Protein AF-0000000078661830 (afdb_homodimer)

Foldseek 3Di:
DALLPDQQLQVVLVVLVVVCVVCVPPPPQDGDDSDADPQRSLVRSLQQNLQVGSVRFQWPSSPWDRQPDDPRQKIKTKGQAPDADCDDSRSPVSSVQSCLQQFKDWDWDPPDVRITMIMIGHADCDDDPVHTHHHPVVVVVVVPVVDDPPDPPDDDPDPPPPPPPPPPPPD/DALLPDQQLQVVLVVLVVVCVVCVPPPPQDGDDSDADPQQSLVRSLQQRLQVGSVRFQWPSSPWDRQPDDPRQKIKTKGQAPDADCDDSRSPVSSVQSCLQQFKDWDWDDPDVRIIMIMIGHADCDDDPVHTHHHPVVVVVVVPVVDDPPDPPDDDPPDPPPPPPPPPPPD

Secondary structure (DSSP, 8-state):
--GGGS-HHHHHHHHHHHHHHHTTT-TTPPPPPSS--HHHHHHHHHHHHHTTSTTTS-B-GGG-B---STT--EEEEEES--EEESSSS-HHHHHHHHHHHHTEEEEEEEEETTEEEEEEEE-BSSSSTTTB---HHHHHHHHHHHS-TT-TTS-----------------/--GGGS-HHHHHHHHHHHHHHHTTT-TTPPPPPSS--HHHHHHHHHHHHHTTSTTTS-B-GGG-B---STT--EEEEEES--EEESSSS-HHHHHHHHHHHHTEEEEEEEEETTEEEEEEEE-BSSSSTTTB---HHHHHHHHHHHS-TT-TTS-----------------

Structure (mmCIF, N/CA/C/O backbone):
data_AF-0000000078661830-model_v1
#
loop_
_entity.id
_entity.type
_entity.pdbx_description
1 polymer 'Uncharacterized protein'
#
loop_
_atom_site.group_PDB
_atom_site.id
_atom_site.type_symbol
_atom_site.label_atom_id
_atom_site.label_alt_id
_atom_site.label_comp_id
_atom_site.label_asym_id
_atom_site.label_entity_id
_atom_site.label_seq_id
_atom_site.pdbx_PDB_ins_code
_atom_site.Cartn_x
_atom_site.Cartn_y
_atom_site.Cartn_z
_atom_site.occupancy
_atom_site.B_iso_or_equiv
_atom_site.auth_seq_id
_atom_site.auth_comp_id
_atom_site.auth_asym_id
_atom_site.auth_atom_id
_atom_site.pdbx_PDB_model_num
ATOM 1 N N . MET A 1 1 ? 9.766 -19.719 12.859 1 61.69 1 MET A N 1
ATOM 2 C CA . MET A 1 1 ? 9.734 -20.141 11.461 1 61.69 1 MET A CA 1
ATOM 3 C C . MET A 1 1 ? 9.297 -19 10.562 1 61.69 1 MET A C 1
ATOM 5 O O . MET A 1 1 ? 8.438 -18.188 10.938 1 61.69 1 MET A O 1
ATOM 9 N N . SER A 1 2 ? 10.039 -18.609 9.43 1 87.31 2 SER A N 1
ATOM 10 C CA . SER A 1 2 ? 9.797 -17.5 8.508 1 87.31 2 SER A CA 1
ATOM 11 C C . SER A 1 2 ? 8.844 -17.906 7.387 1 87.31 2 SER A C 1
ATOM 13 O O . SER A 1 2 ? 8.984 -18.984 6.812 1 87.31 2 SER A O 1
ATOM 15 N N . TYR A 1 3 ? 7.812 -17.219 7.145 1 92.81 3 TYR A N 1
ATOM 16 C CA . TYR A 1 3 ? 6.84 -17.5 6.102 1 92.81 3 TYR A CA 1
ATOM 17 C C . TYR A 1 3 ? 7.488 -17.453 4.723 1 92.81 3 TYR A C 1
ATOM 19 O O . TYR A 1 3 ? 6.914 -17.938 3.742 1 92.81 3 TYR A O 1
ATOM 27 N N . ALA A 1 4 ? 8.688 -16.953 4.68 1 93.38 4 ALA A N 1
ATOM 28 C CA . ALA A 1 4 ? 9.406 -16.891 3.41 1 93.38 4 ALA A CA 1
ATOM 29 C C . ALA A 1 4 ? 9.906 -18.281 2.998 1 93.38 4 ALA A C 1
ATOM 31 O O . ALA A 1 4 ? 10.312 -18.484 1.852 1 93.38 4 ALA A O 1
ATOM 32 N N . ARG A 1 5 ? 9.789 -19.219 3.861 1 92.62 5 ARG A N 1
ATOM 33 C CA . ARG A 1 5 ? 10.3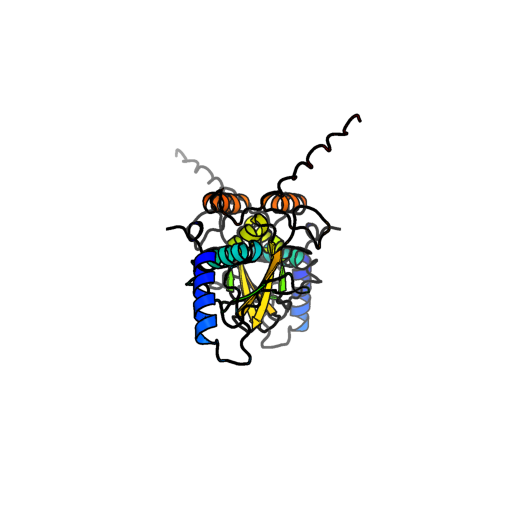52 -20.531 3.584 1 92.62 5 ARG A CA 1
ATOM 34 C C . ARG A 1 5 ? 9.25 -21.562 3.32 1 92.62 5 ARG A C 1
ATOM 36 O O . ARG A 1 5 ? 9.539 -22.719 3.023 1 92.62 5 ARG A O 1
ATOM 43 N N . ILE A 1 6 ? 8.102 -21.141 3.484 1 93.75 6 ILE A N 1
ATOM 44 C CA . ILE A 1 6 ? 6.953 -22 3.234 1 93.75 6 ILE A CA 1
ATOM 45 C C . ILE A 1 6 ? 6.652 -22.047 1.737 1 93.75 6 ILE A C 1
ATOM 47 O O . ILE A 1 6 ? 6.734 -21.016 1.057 1 93.75 6 ILE A O 1
ATOM 51 N N . ASP A 1 7 ? 6.332 -23.219 1.277 1 94.94 7 ASP A N 1
ATOM 52 C CA . ASP A 1 7 ? 5.895 -23.359 -0.108 1 94.94 7 ASP A CA 1
ATOM 53 C C . ASP A 1 7 ? 4.406 -23.047 -0.246 1 94.94 7 ASP A C 1
ATOM 55 O O . ASP A 1 7 ? 3.584 -23.969 -0.362 1 94.94 7 ASP A O 1
ATOM 59 N N . HIS A 1 8 ? 4.055 -21.828 -0.375 1 97.94 8 HIS A N 1
ATOM 60 C CA . HIS A 1 8 ? 2.67 -21.375 -0.433 1 97.94 8 HIS A CA 1
ATOM 61 C C . HIS A 1 8 ? 1.982 -21.875 -1.703 1 97.94 8 HIS A C 1
ATOM 63 O O . HIS A 1 8 ? 0.81 -22.25 -1.673 1 97.94 8 HIS A O 1
ATOM 69 N N . ALA A 1 9 ? 2.711 -21.875 -2.789 1 97.06 9 ALA A N 1
ATOM 70 C CA . ALA A 1 9 ? 2.162 -22.297 -4.078 1 97.06 9 ALA A CA 1
ATOM 71 C C . ALA A 1 9 ? 1.685 -23.75 -4.031 1 97.06 9 ALA A C 1
ATOM 73 O O . ALA A 1 9 ? 0.6 -24.062 -4.523 1 97.06 9 ALA A O 1
ATOM 74 N N . ALA A 1 10 ? 2.514 -24.609 -3.459 1 97.5 10 ALA A N 1
ATOM 75 C CA . ALA A 1 10 ? 2.133 -26.016 -3.354 1 97.5 10 ALA A CA 1
ATOM 76 C C . ALA A 1 10 ? 0.85 -26.188 -2.543 1 97.5 10 ALA A C 1
ATOM 78 O O . ALA A 1 10 ? -0.017 -26.984 -2.896 1 97.5 10 ALA A O 1
ATOM 79 N N . TRP A 1 11 ? 0.781 -25.469 -1.486 1 97.94 11 TRP A N 1
ATOM 80 C CA . TRP A 1 11 ? -0.433 -25.5 -0.679 1 97.94 11 TRP A CA 1
ATOM 81 C C . TRP A 1 11 ? -1.646 -25.078 -1.503 1 97.94 11 TRP A C 1
ATOM 83 O O . TRP A 1 11 ? -2.713 -25.703 -1.404 1 97.94 11 TRP A O 1
ATOM 93 N N . VAL A 1 12 ? -1.502 -24.047 -2.283 1 98.19 12 VAL A N 1
ATOM 94 C CA . VAL A 1 12 ? -2.605 -23.531 -3.082 1 98.19 12 VAL A CA 1
ATOM 95 C C . VAL A 1 12 ? -3.02 -24.562 -4.129 1 98.19 12 VAL A C 1
ATOM 97 O O . VAL A 1 12 ? -4.211 -24.75 -4.391 1 98.19 12 VAL A O 1
ATOM 100 N N . GLU A 1 13 ? -2.055 -25.203 -4.77 1 98 13 GLU A N 1
ATOM 101 C CA . GLU A 1 13 ? -2.377 -26.25 -5.727 1 98 13 GLU A CA 1
ATOM 102 C C . GLU A 1 13 ? -3.223 -27.344 -5.082 1 98 13 GLU A C 1
ATOM 104 O O . GLU A 1 13 ? -4.215 -27.797 -5.66 1 98 13 GLU A O 1
ATOM 109 N N . ASP A 1 14 ? -2.844 -27.719 -3.891 1 97.75 14 ASP A N 1
ATOM 110 C CA . ASP A 1 14 ? -3.611 -28.719 -3.162 1 97.75 14 ASP A CA 1
ATOM 111 C C . ASP A 1 14 ? -5.012 -28.203 -2.826 1 97.75 14 ASP A C 1
ATOM 113 O O . ASP A 1 14 ? -5.996 -28.938 -2.971 1 97.75 14 ASP A O 1
ATOM 117 N N . ASN A 1 15 ? -5.031 -27.016 -2.371 1 97.06 15 ASN A N 1
ATOM 118 C CA . ASN A 1 15 ? -6.309 -26.391 -2.051 1 97.06 15 ASN A CA 1
ATOM 119 C C . ASN A 1 15 ? -7.223 -26.328 -3.271 1 97.06 15 ASN A C 1
ATOM 121 O O . ASN A 1 15 ? -8.414 -26.641 -3.174 1 97.06 15 ASN A O 1
ATOM 125 N N . ASN A 1 16 ? -6.672 -25.844 -4.395 1 96.56 16 ASN A N 1
ATOM 126 C CA . ASN A 1 16 ? -7.434 -25.781 -5.637 1 96.56 16 ASN A CA 1
ATOM 127 C C . ASN A 1 16 ? -7.98 -27.156 -6.035 1 96.56 16 ASN A C 1
ATOM 129 O O . ASN A 1 16 ? -9.133 -27.266 -6.457 1 96.56 16 ASN A O 1
ATOM 133 N N . ARG A 1 17 ? -7.125 -28.188 -5.922 1 96.81 17 ARG A N 1
ATOM 134 C CA . ARG A 1 17 ? -7.578 -29.547 -6.207 1 96.81 17 ARG A CA 1
ATOM 135 C C . ARG A 1 17 ? -8.781 -29.922 -5.34 1 96.81 17 ARG A C 1
ATOM 137 O O . ARG A 1 17 ? -9.75 -30.5 -5.828 1 96.81 17 ARG A O 1
ATOM 144 N N . GLY A 1 18 ? -8.68 -29.594 -4.098 1 95.44 18 GLY A N 1
ATOM 145 C CA . GLY A 1 18 ? -9.781 -29.859 -3.182 1 95.44 18 GLY A CA 1
ATOM 146 C C . GLY A 1 18 ? -11.055 -29.141 -3.57 1 95.44 18 GLY A C 1
ATOM 147 O O . GLY A 1 18 ? -12.133 -29.734 -3.584 1 95.44 18 GLY A O 1
ATOM 148 N N . TYR A 1 19 ? -10.984 -27.875 -3.904 1 93.12 19 TYR A N 1
ATOM 149 C CA . TYR A 1 19 ? -12.148 -27.094 -4.301 1 93.12 19 TYR A CA 1
ATOM 150 C C . TYR A 1 19 ? -12.742 -27.625 -5.602 1 93.12 19 TYR A C 1
ATOM 152 O O . TYR A 1 19 ? -13.969 -27.703 -5.742 1 93.12 19 TYR A O 1
ATOM 160 N N . ASN A 1 20 ? -11.852 -27.891 -6.523 1 95.56 20 ASN A N 1
ATOM 161 C CA . ASN A 1 20 ? -12.32 -28.438 -7.793 1 95.56 20 ASN A CA 1
ATOM 162 C C . ASN A 1 20 ? -13.125 -29.719 -7.59 1 95.56 20 ASN A C 1
ATOM 164 O O . ASN A 1 20 ? -14.148 -29.922 -8.242 1 95.56 20 ASN A O 1
ATOM 168 N N . GLN A 1 21 ? -12.656 -30.594 -6.719 1 95 21 GLN A N 1
ATOM 169 C CA . GLN A 1 21 ? -13.359 -31.828 -6.426 1 95 21 GLN A CA 1
ATOM 170 C C . GLN A 1 21 ? -14.695 -31.547 -5.738 1 95 21 GLN A C 1
ATOM 172 O O . GLN A 1 21 ? -15.727 -32.125 -6.117 1 95 21 GLN A O 1
ATOM 177 N N . MET A 1 22 ? -14.68 -30.672 -4.812 1 92.88 22 MET A N 1
ATOM 178 C CA . MET A 1 22 ? -15.859 -30.328 -4.02 1 92.88 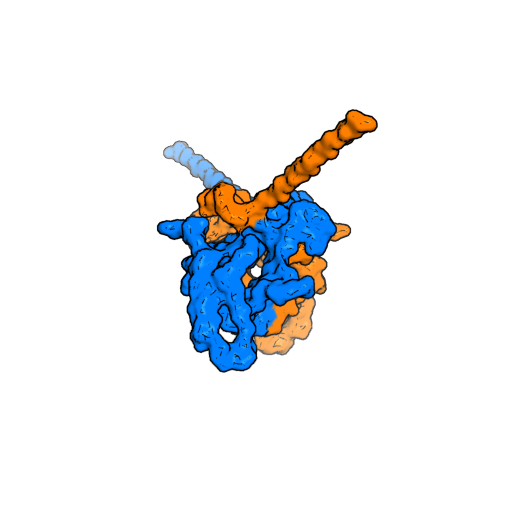22 MET A CA 1
ATOM 179 C C . MET A 1 22 ? -16.953 -29.75 -4.895 1 92.88 22 MET A C 1
ATOM 181 O O . MET A 1 22 ? -18.141 -30.047 -4.699 1 92.88 22 MET A O 1
ATOM 185 N N . TYR A 1 23 ? -16.531 -28.953 -5.855 1 91.75 23 TYR A N 1
ATOM 186 C CA . TYR A 1 23 ? -17.516 -28.219 -6.625 1 91.75 23 TYR A CA 1
ATOM 187 C C . TYR A 1 23 ? -17.656 -28.797 -8.031 1 91.75 23 TYR A C 1
ATOM 189 O O . TYR A 1 23 ? -18.203 -28.141 -8.922 1 91.75 23 TYR A O 1
ATOM 197 N N . ALA A 1 24 ? -17.141 -29.953 -8.289 1 91.31 24 ALA A N 1
ATOM 198 C CA . ALA A 1 24 ? -17.094 -30.578 -9.602 1 91.31 24 ALA A CA 1
ATOM 199 C C . ALA A 1 24 ? -18.484 -30.672 -10.227 1 91.31 24 ALA A C 1
ATOM 201 O O . ALA A 1 24 ? -18.625 -30.578 -11.445 1 91.31 24 ALA A O 1
ATOM 202 N N . LYS A 1 25 ? -19.484 -30.734 -9.453 1 91.06 25 LYS A N 1
ATOM 203 C CA . LYS A 1 25 ? -20.828 -30.953 -9.961 1 91.06 25 LYS A CA 1
ATOM 204 C C . LYS A 1 25 ? -21.594 -29.641 -10.133 1 91.06 25 LYS A C 1
ATOM 206 O O . LYS A 1 25 ? -22.703 -29.625 -10.641 1 91.06 25 LYS A O 1
ATOM 211 N N . ARG A 1 26 ? -20.969 -28.625 -9.664 1 89 26 ARG A N 1
ATOM 212 C CA . ARG A 1 26 ? -21.609 -27.312 -9.805 1 89 26 ARG A CA 1
ATOM 213 C C . ARG A 1 26 ? -21.422 -26.766 -11.219 1 89 26 ARG A C 1
ATOM 215 O O . ARG A 1 26 ? -20.297 -26.594 -11.68 1 89 26 ARG A O 1
ATOM 222 N N . ARG A 1 27 ? -22.531 -26.516 -11.961 1 87.19 27 ARG A N 1
ATOM 223 C CA . ARG A 1 27 ? -22.516 -26.125 -13.359 1 87.19 27 ARG A CA 1
ATOM 224 C C . ARG A 1 27 ? -21.828 -24.781 -13.539 1 87.19 27 ARG A C 1
ATOM 226 O O . ARG A 1 27 ? -21.109 -24.562 -14.523 1 87.19 27 ARG A O 1
ATOM 233 N N . SER A 1 28 ? -21.906 -23.859 -12.602 1 86.19 28 SER A N 1
ATOM 234 C CA . SER A 1 28 ? -21.406 -22.5 -12.758 1 86.19 28 SER A CA 1
ATOM 235 C C . SER A 1 28 ? -19.969 -22.391 -12.258 1 86.19 28 SER A C 1
ATOM 237 O O . SER A 1 28 ? -19.328 -21.359 -12.414 1 86.19 28 SER A O 1
ATOM 239 N N . TRP A 1 29 ? -19.422 -23.531 -11.766 1 85.69 29 TRP A N 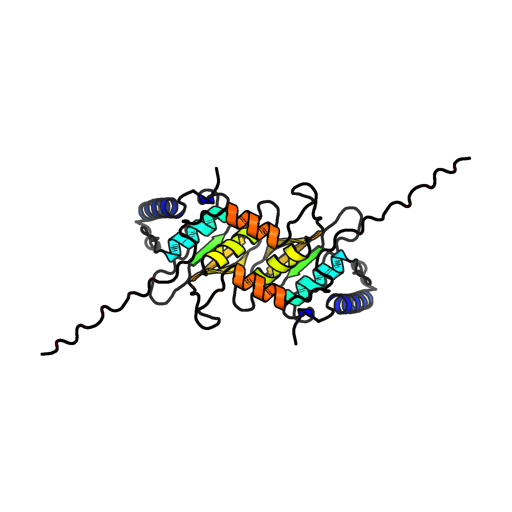1
ATOM 240 C CA . TRP A 1 29 ? -18.094 -23.484 -11.188 1 85.69 29 TRP A CA 1
ATOM 241 C C . TRP A 1 29 ? -17.016 -23.578 -12.273 1 85.69 29 TRP A C 1
ATOM 243 O O . TRP A 1 29 ? -17.078 -24.469 -13.125 1 85.69 29 TRP A O 1
ATOM 253 N N . LYS A 1 30 ? -16.125 -22.562 -12.273 1 85.31 30 LYS A N 1
ATOM 254 C CA . LYS A 1 30 ? -14.922 -22.641 -13.109 1 85.31 30 LYS A CA 1
ATOM 255 C C . LYS A 1 30 ? -13.734 -23.156 -12.312 1 85.31 30 LYS A C 1
ATOM 257 O O . LYS A 1 30 ? -13.328 -22.562 -11.32 1 85.31 30 LYS A O 1
ATOM 262 N N . PRO A 1 31 ? -13.18 -24.266 -12.766 1 91.62 31 PRO A N 1
ATOM 263 C CA . PRO A 1 31 ? -12.094 -24.875 -11.992 1 91.62 31 PRO A CA 1
ATOM 264 C C . PRO A 1 31 ? -10.875 -23.969 -11.859 1 91.62 31 PRO A C 1
ATOM 266 O O . PRO A 1 31 ? -10.539 -23.25 -12.805 1 91.62 31 PRO A O 1
ATOM 269 N N . ALA A 1 32 ? -10.312 -23.984 -10.688 1 94.06 32 ALA A N 1
ATOM 270 C CA . ALA A 1 32 ? -9.039 -23.328 -10.43 1 94.06 32 ALA A CA 1
ATOM 271 C C . ALA A 1 32 ? -7.867 -24.156 -10.938 1 94.06 32 ALA A C 1
ATOM 273 O O . ALA A 1 32 ? -7.98 -25.391 -11.062 1 94.06 32 ALA A O 1
ATOM 274 N N . PRO A 1 33 ? -6.805 -23.516 -11.312 1 94.3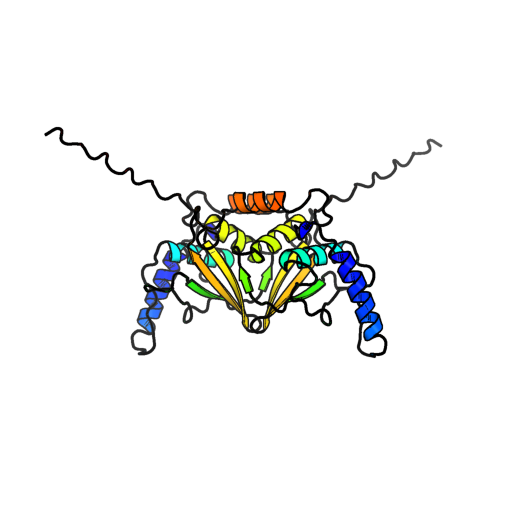8 33 PRO A N 1
ATOM 275 C CA . PRO A 1 33 ? -5.668 -24.297 -11.797 1 94.38 33 PRO A CA 1
ATOM 276 C C . PRO A 1 33 ? -5.082 -25.219 -10.727 1 94.38 33 PRO A C 1
ATOM 278 O O . PRO A 1 33 ? -4.77 -24.766 -9.625 1 94.38 33 PRO A O 1
ATOM 281 N N . GLU A 1 34 ? -4.852 -26.438 -11.07 1 96.06 34 GLU A N 1
ATOM 282 C CA . GLU A 1 34 ? -4.258 -27.391 -10.148 1 96.06 34 GLU A CA 1
ATOM 283 C C . GLU A 1 34 ? -2.732 -27.359 -10.219 1 96.06 34 GLU A C 1
ATOM 285 O O . GLU A 1 34 ? -2.051 -27.859 -9.328 1 96.06 34 GLU A O 1
ATOM 290 N N . LYS A 1 35 ? -2.273 -26.906 -11.32 1 96.31 35 LYS A N 1
ATOM 291 C CA . LYS A 1 35 ? -0.866 -26.547 -11.477 1 96.31 35 LYS A CA 1
ATOM 292 C C . LYS A 1 35 ? -0.712 -25.062 -11.812 1 96.31 35 LYS A C 1
ATOM 294 O O . LYS A 1 35 ? -1.252 -24.594 -12.812 1 96.31 35 LYS A O 1
ATOM 299 N N . LEU A 1 36 ? -0.03 -24.453 -10.977 1 95.38 36 LEU A N 1
ATOM 300 C CA . LEU A 1 36 ? 0.118 -23.016 -11.148 1 95.38 36 LEU A CA 1
ATOM 301 C C . LEU A 1 36 ? 1.225 -22.703 -12.148 1 95.38 36 LEU A C 1
ATOM 303 O O . LEU A 1 36 ? 2.24 -23.406 -12.203 1 95.38 36 LEU A O 1
ATOM 307 N N . THR A 1 37 ? 0.96 -21.656 -12.961 1 93.44 37 THR A N 1
ATOM 308 C CA . THR A 1 37 ? 2.062 -21.094 -13.734 1 93.44 37 THR A CA 1
ATOM 309 C C . THR A 1 37 ? 3.098 -20.453 -12.812 1 93.44 37 THR A C 1
ATOM 311 O O . THR A 1 37 ? 2.838 -20.25 -11.625 1 93.44 37 THR A O 1
ATOM 314 N N . ASP A 1 38 ? 4.27 -20.125 -13.312 1 92.56 38 ASP A N 1
ATOM 315 C CA . ASP A 1 38 ? 5.297 -19.453 -12.531 1 92.56 38 ASP A CA 1
ATOM 316 C C . ASP A 1 38 ? 4.773 -18.125 -11.953 1 92.56 38 ASP A C 1
ATOM 318 O O . ASP A 1 38 ? 5.027 -17.812 -10.797 1 92.56 38 ASP A O 1
ATOM 322 N N . PHE A 1 39 ? 4.062 -17.375 -12.789 1 92.88 39 PHE A N 1
ATOM 323 C CA . PHE A 1 39 ? 3.477 -16.109 -12.367 1 92.88 39 PHE A CA 1
ATOM 324 C C . PHE A 1 39 ? 2.494 -16.328 -11.227 1 92.88 39 PHE A C 1
ATOM 326 O O . PHE A 1 39 ? 2.576 -15.641 -10.195 1 92.88 39 PHE A O 1
ATOM 333 N N . GLN A 1 40 ? 1.64 -17.266 -11.383 1 95.31 40 GLN A N 1
ATOM 334 C CA . GLN A 1 40 ? 0.637 -17.562 -10.359 1 95.31 40 GLN A CA 1
ATOM 335 C C . GLN A 1 40 ? 1.293 -18 -9.055 1 95.31 40 GLN A C 1
ATOM 337 O O . GLN A 1 40 ? 0.873 -17.578 -7.973 1 95.31 40 GLN A O 1
ATOM 342 N N . ALA A 1 41 ? 2.303 -18.828 -9.156 1 96.56 41 ALA A N 1
ATOM 343 C CA . ALA A 1 41 ? 3.014 -19.312 -7.977 1 96.56 41 ALA A CA 1
ATOM 344 C C . ALA A 1 41 ? 3.664 -18.172 -7.211 1 96.56 41 ALA A C 1
ATOM 346 O O . ALA A 1 41 ? 3.588 -18.109 -5.984 1 96.56 41 ALA A O 1
ATOM 347 N N . LYS A 1 42 ? 4.262 -17.281 -7.918 1 96.44 42 LYS A N 1
ATOM 348 C CA . LYS A 1 42 ? 4.867 -16.109 -7.285 1 96.44 42 LYS A CA 1
ATOM 349 C C . LYS A 1 42 ? 3.82 -15.281 -6.551 1 96.44 42 LYS A C 1
ATOM 351 O O . LYS A 1 42 ? 4.055 -14.828 -5.43 1 96.44 42 LYS A O 1
ATOM 356 N N . VAL A 1 43 ? 2.711 -15.109 -7.211 1 97.5 43 VAL A N 1
ATOM 357 C CA . VAL A 1 43 ? 1.637 -14.32 -6.613 1 97.5 43 VAL A CA 1
ATOM 358 C C . VAL A 1 43 ? 1.176 -14.969 -5.312 1 97.5 43 VAL A C 1
ATOM 360 O O . VAL A 1 43 ? 0.994 -14.289 -4.301 1 97.5 43 VAL A O 1
ATOM 363 N N . MET A 1 44 ? 1.06 -16.234 -5.316 1 98.12 44 MET A N 1
ATOM 364 C CA . MET A 1 44 ? 0.58 -16.938 -4.125 1 98.12 44 MET A CA 1
ATOM 365 C C . MET A 1 44 ? 1.635 -16.922 -3.023 1 98.12 44 MET A C 1
ATOM 367 O O . MET A 1 44 ? 1.302 -16.859 -1.838 1 98.12 44 MET A O 1
ATOM 371 N N . ASP A 1 45 ? 2.879 -16.969 -3.414 1 98.12 45 ASP A N 1
ATOM 372 C CA . ASP A 1 45 ? 3.939 -16.797 -2.426 1 98.12 45 ASP A CA 1
ATOM 373 C C . ASP A 1 45 ? 3.875 -15.406 -1.797 1 98.12 45 ASP A C 1
ATOM 375 O O . ASP A 1 45 ? 4.031 -15.258 -0.583 1 98.12 45 ASP A O 1
ATOM 379 N N . ILE A 1 46 ? 3.621 -14.398 -2.594 1 98 46 ILE A N 1
ATOM 380 C CA . ILE A 1 46 ? 3.486 -13.031 -2.096 1 98 46 ILE A CA 1
ATOM 381 C C . ILE A 1 46 ? 2.316 -12.953 -1.116 1 98 46 ILE A C 1
ATOM 383 O O . ILE A 1 46 ? 2.467 -12.453 0.001 1 98 46 ILE A O 1
ATOM 387 N N . CYS A 1 47 ? 1.205 -13.5 -1.521 1 98.25 47 CYS A N 1
ATOM 388 C CA . CYS A 1 47 ? 0.023 -13.484 -0.666 1 98.25 47 CYS A CA 1
ATOM 389 C C . CYS A 1 47 ? 0.284 -14.234 0.636 1 98.25 47 CYS A C 1
ATOM 391 O O . CYS A 1 47 ? -0.16 -13.805 1.703 1 98.25 47 CYS A O 1
ATOM 393 N N . GLY A 1 48 ? 0.94 -15.336 0.525 1 97.88 48 GLY A N 1
ATOM 394 C CA . GLY A 1 48 ? 1.255 -16.109 1.714 1 97.88 48 GLY A CA 1
ATOM 395 C C . GLY A 1 48 ? 2.145 -15.375 2.693 1 97.88 48 GLY A C 1
ATOM 396 O O . GLY A 1 48 ? 1.901 -15.398 3.9 1 97.88 48 GLY A O 1
ATOM 397 N N . MET A 1 49 ? 3.121 -14.727 2.232 1 96.62 49 MET A N 1
ATOM 398 C CA . MET A 1 49 ? 4.039 -14 3.105 1 96.62 49 MET A CA 1
ATOM 399 C C . MET A 1 49 ? 3.357 -12.773 3.705 1 96.62 49 MET A C 1
ATOM 401 O O . MET A 1 49 ? 3.496 -12.5 4.898 1 96.62 49 MET A O 1
ATOM 405 N N . VAL A 1 50 ? 2.57 -12.078 2.947 1 96.88 50 VAL A N 1
ATOM 406 C CA . VAL A 1 50 ? 1.87 -10.883 3.406 1 96.88 50 VAL A CA 1
ATOM 407 C C . VAL A 1 50 ? 0.804 -11.273 4.43 1 96.88 50 VAL A C 1
ATOM 409 O O . VAL A 1 50 ? 0.584 -10.555 5.41 1 96.88 50 VAL A O 1
ATOM 412 N N . GLY A 1 51 ? 0.223 -12.375 4.227 1 95.75 51 GLY A N 1
ATOM 413 C CA . GLY A 1 51 ? -0.88 -12.805 5.066 1 95.75 51 GLY A CA 1
ATOM 414 C C . GLY A 1 51 ? -0.426 -13.57 6.297 1 95.75 51 GLY A C 1
ATOM 415 O O . GLY A 1 51 ? -1.252 -14.055 7.074 1 95.75 51 GLY A O 1
ATOM 416 N N . GLY A 1 52 ? 0.854 -13.734 6.445 1 94.44 52 GLY A N 1
ATOM 417 C CA . GLY A 1 52 ? 1.334 -14.523 7.57 1 94.44 52 GLY A CA 1
ATOM 418 C C . GLY A 1 52 ? 1.131 -16.016 7.387 1 94.44 52 GLY A C 1
ATOM 419 O O . GLY A 1 52 ? 0.759 -16.719 8.328 1 94.44 52 GLY A O 1
ATOM 420 N N . GLY A 1 53 ? 1.277 -16.438 6.191 1 95.88 53 GLY A N 1
ATOM 421 C CA . GLY A 1 53 ? 0.986 -17.797 5.785 1 95.88 53 GLY A CA 1
ATOM 422 C C . GLY A 1 53 ? -0.244 -17.906 4.906 1 95.88 53 GLY A C 1
ATOM 423 O O . GLY A 1 53 ? -1.282 -17.312 5.203 1 95.88 53 GLY A O 1
ATOM 424 N N . ILE A 1 54 ? -0.089 -18.688 3.867 1 96.94 54 ILE A N 1
ATOM 425 C CA . ILE A 1 54 ? -1.138 -18.766 2.855 1 96.94 54 ILE A CA 1
ATOM 426 C C . ILE A 1 54 ? -2.414 -19.328 3.473 1 96.94 54 ILE A C 1
ATOM 428 O O . ILE A 1 54 ? -3.521 -18.938 3.092 1 96.94 54 ILE A O 1
ATOM 432 N N . TYR A 1 55 ? -2.314 -20.172 4.461 1 94.06 55 TYR A N 1
ATOM 433 C CA . TYR A 1 55 ? -3.469 -20.766 5.117 1 94.06 55 TYR A CA 1
ATOM 434 C C . TYR A 1 55 ? -4.16 -19.781 6.039 1 94.06 55 TYR A C 1
ATOM 436 O O . TYR A 1 55 ? -5.312 -19.969 6.426 1 94.06 55 TYR A O 1
ATOM 444 N N . ASN A 1 56 ? -3.443 -18.703 6.441 1 94.44 56 ASN A N 1
ATOM 445 C CA . ASN A 1 56 ? -3.98 -17.656 7.305 1 94.44 56 ASN A CA 1
ATOM 446 C C . ASN A 1 56 ? -4.457 -16.453 6.496 1 94.44 56 ASN A C 1
ATOM 448 O O . ASN A 1 56 ? -5.176 -15.594 7.016 1 94.44 56 ASN A O 1
ATOM 452 N N . ALA A 1 57 ? -3.965 -16.359 5.223 1 96.5 57 ALA A N 1
ATOM 453 C CA . ALA A 1 57 ? -4.266 -15.18 4.41 1 96.5 57 ALA A CA 1
ATOM 454 C C . ALA A 1 57 ? -5.773 -15.016 4.227 1 96.5 57 ALA A C 1
ATOM 456 O O . ALA A 1 57 ? -6.488 -15.992 4 1 96.5 57 ALA A O 1
ATOM 457 N N . PRO A 1 58 ? -6.277 -13.836 4.422 1 97.62 58 PRO A N 1
ATOM 458 C CA . PRO A 1 58 ? -7.723 -13.617 4.336 1 97.62 58 PRO A CA 1
ATOM 459 C C . PRO A 1 58 ? -8.227 -13.594 2.895 1 97.62 58 PRO A C 1
ATOM 461 O O . PRO A 1 58 ? -8.812 -12.602 2.455 1 97.62 58 PRO A O 1
ATOM 464 N N . ILE A 1 59 ? -8.078 -14.672 2.221 1 97.88 59 ILE A N 1
ATOM 465 C CA . ILE A 1 59 ? -8.438 -14.797 0.812 1 97.88 59 ILE A CA 1
ATOM 466 C C . ILE A 1 59 ? -9.781 -15.508 0.684 1 97.88 59 ILE A C 1
ATOM 468 O O . ILE A 1 59 ? -10.031 -16.516 1.359 1 97.88 59 ILE A O 1
ATOM 472 N N . ASN A 1 60 ? -10.664 -14.93 -0.072 1 95.94 60 ASN A N 1
ATOM 473 C CA . ASN A 1 60 ? -11.836 -15.664 -0.531 1 95.94 60 ASN A CA 1
ATOM 474 C C . ASN A 1 60 ? -11.516 -16.531 -1.751 1 95.94 60 ASN A C 1
ATOM 476 O O . ASN A 1 60 ? -11.641 -16.062 -2.889 1 95.94 60 ASN A O 1
ATOM 480 N N . TRP A 1 61 ? -11.227 -17.688 -1.535 1 95.19 61 TRP A N 1
ATOM 481 C CA . TRP A 1 61 ? -10.648 -18.578 -2.543 1 95.19 61 TRP A CA 1
ATOM 482 C C . TRP A 1 61 ? -11.633 -18.828 -3.68 1 95.19 61 TRP A C 1
ATOM 484 O O . TRP A 1 61 ? -11.234 -18.969 -4.84 1 95.19 61 TRP A O 1
ATOM 494 N N . GLU A 1 62 ? -12.906 -18.859 -3.436 1 90.25 62 GLU A N 1
ATOM 495 C CA . GLU A 1 62 ? -13.93 -19.141 -4.434 1 90.25 62 GLU A CA 1
ATOM 496 C C . GLU A 1 62 ? -14.023 -18.016 -5.465 1 90.25 62 GLU A C 1
ATOM 498 O O . GLU A 1 62 ? -14.555 -18.219 -6.559 1 90.25 62 GLU A O 1
ATOM 503 N N . LYS A 1 63 ? -13.477 -16.938 -5.082 1 92.75 63 LYS A N 1
ATOM 504 C CA . LYS A 1 63 ? -13.68 -15.773 -5.934 1 92.75 63 LYS A CA 1
ATOM 505 C C . LYS A 1 63 ? -12.367 -15.336 -6.582 1 92.75 63 LYS A C 1
ATOM 507 O O . LYS A 1 63 ? -12.32 -14.297 -7.254 1 92.75 63 LYS A O 1
ATOM 512 N N . VAL A 1 64 ? -11.32 -16.062 -6.375 1 95.69 64 VAL A N 1
ATOM 513 C CA . VAL A 1 64 ? -10.062 -15.727 -7.031 1 95.69 64 VAL A CA 1
ATOM 514 C C . VAL A 1 64 ? -10.211 -15.875 -8.547 1 95.69 64 VAL A C 1
ATOM 516 O O . VAL A 1 64 ? -10.766 -16.859 -9.023 1 95.69 64 VAL A O 1
ATOM 519 N N . SER A 1 65 ? -9.789 -14.797 -9.242 1 94.44 65 SER A N 1
ATOM 520 C CA . SER A 1 65 ? -9.68 -14.883 -10.695 1 94.44 65 SER A CA 1
ATOM 521 C C . SER A 1 65 ? -8.258 -15.227 -11.125 1 94.44 65 SER A C 1
ATOM 523 O O . SER A 1 65 ? -7.332 -14.445 -10.898 1 94.44 65 SER A O 1
ATOM 525 N N . TRP A 1 66 ? -8.055 -16.234 -11.766 1 93.81 66 TRP A N 1
ATOM 526 C CA . TRP A 1 66 ? -6.734 -16.797 -12.023 1 93.81 66 TRP A CA 1
ATOM 527 C C . TRP A 1 66 ? -6.211 -16.359 -13.391 1 93.81 66 TRP A C 1
ATOM 529 O O . TRP A 1 66 ? -5.066 -16.641 -13.742 1 93.81 66 TRP A O 1
ATOM 539 N N . GLY A 1 67 ? -6.844 -15.461 -14.055 1 79.56 67 GLY A N 1
ATOM 540 C CA . GLY A 1 67 ? -6.395 -14.922 -15.328 1 79.56 67 GLY A CA 1
ATOM 541 C C . GLY A 1 67 ? -6.164 -15.992 -16.375 1 79.56 67 GLY A C 1
ATOM 542 O O . GLY A 1 67 ? -5.25 -15.875 -17.203 1 79.56 67 GLY A O 1
ATOM 543 N N . VAL A 1 68 ? -6.781 -17.125 -16.297 1 62.03 68 VAL A N 1
ATOM 544 C CA . VAL A 1 68 ? -6.617 -18.203 -17.281 1 62.03 68 VAL A CA 1
ATOM 545 C C . VAL A 1 68 ? -7.352 -17.844 -18.562 1 62.03 68 VAL A C 1
ATOM 547 O O . VAL A 1 68 ? -8.453 -17.297 -18.531 1 62.03 68 VAL A O 1
ATOM 550 N N . GLY A 1 69 ? -6.605 -17.672 -19.609 1 54 69 GLY A N 1
ATOM 551 C CA . GLY A 1 69 ? -7.098 -17.469 -20.969 1 54 69 GLY A CA 1
ATOM 552 C C . GLY A 1 69 ? -6.375 -16.344 -21.688 1 54 69 GLY A C 1
ATOM 553 O O . GLY A 1 69 ? -5.488 -15.711 -21.125 1 54 69 GLY A O 1
ATOM 554 N N . HIS A 1 70 ? -6.512 -16.125 -22.953 1 47.72 70 HIS A N 1
ATOM 555 C CA . HIS A 1 70 ? -5.801 -15.289 -23.906 1 47.72 70 HIS A CA 1
ATOM 556 C C . HIS A 1 70 ? -5.734 -13.844 -23.438 1 47.72 70 HIS A C 1
ATOM 558 O O . HIS A 1 70 ? -4.762 -13.141 -23.719 1 47.72 70 HIS A O 1
ATOM 564 N N . ASN A 1 71 ? -6.805 -13.398 -22.875 1 44.69 71 ASN A N 1
ATOM 565 C CA . ASN A 1 71 ? -6.996 -11.953 -22.75 1 44.69 71 ASN A CA 1
ATOM 566 C C . ASN A 1 71 ? -6.684 -11.469 -21.328 1 44.69 71 ASN A C 1
ATOM 568 O O . ASN A 1 71 ? -6.781 -10.273 -21.047 1 44.69 71 ASN A O 1
ATOM 572 N N . HIS A 1 72 ? -6.5 -12.492 -20.312 1 57.53 72 HIS A N 1
ATOM 573 C CA . HIS A 1 72 ? -6.555 -11.906 -18.984 1 57.53 72 HIS A CA 1
ATOM 574 C C . HIS A 1 72 ? -5.266 -12.172 -18.203 1 57.53 72 HIS A C 1
ATOM 576 O O . HIS A 1 72 ? -4.992 -13.312 -17.828 1 57.53 72 HIS A O 1
ATOM 582 N N . SER A 1 73 ? -4.285 -11.148 -18.266 1 74.75 73 SER A N 1
ATOM 583 C CA . SER A 1 73 ? -2.893 -11.32 -17.859 1 74.75 73 SER A CA 1
ATOM 584 C C . SER A 1 73 ? -2.729 -11.117 -16.359 1 74.75 73 SER A C 1
ATOM 586 O O . SER A 1 73 ? -1.698 -11.484 -15.781 1 74.75 73 SER A O 1
ATOM 588 N N . GLY A 1 74 ? -3.939 -10.875 -15.719 1 91.94 74 GLY A N 1
ATOM 589 C CA . GLY A 1 74 ? -3.633 -10.625 -14.32 1 91.94 74 GLY A CA 1
ATOM 590 C C . GLY A 1 74 ? -4.379 -11.555 -13.375 1 91.94 74 GLY A C 1
ATOM 591 O O . GLY A 1 74 ? -5.266 -12.297 -13.797 1 91.94 74 GLY A O 1
ATOM 592 N N . ILE A 1 75 ? -4.004 -11.789 -12.188 1 95.62 75 ILE A N 1
ATOM 593 C CA . ILE A 1 75 ? -4.68 -12.5 -11.109 1 95.62 75 ILE A CA 1
ATOM 594 C C . ILE A 1 75 ? -5.344 -11.5 -10.164 1 95.62 75 ILE A C 1
ATOM 596 O O . ILE A 1 75 ? -4.754 -10.469 -9.828 1 95.62 75 ILE A O 1
ATOM 600 N N . PHE A 1 76 ? -6.57 -11.773 -9.805 1 96.69 76 PHE A N 1
ATOM 601 C CA . PHE A 1 76 ? -7.316 -10.93 -8.875 1 96.69 76 PHE A CA 1
ATOM 602 C C . PHE A 1 76 ? -7.66 -11.711 -7.609 1 96.69 76 PHE A C 1
ATOM 604 O O . PHE A 1 76 ? -8.336 -12.742 -7.668 1 96.69 76 PHE A O 1
ATOM 611 N N . VAL A 1 77 ? -7.211 -11.273 -6.496 1 98 77 VAL A N 1
ATOM 612 C CA . VAL A 1 77 ? -7.328 -11.977 -5.223 1 98 77 VAL A CA 1
ATOM 613 C C . VAL A 1 77 ? -8.188 -11.164 -4.258 1 98 77 VAL A C 1
ATOM 615 O O . VAL A 1 77 ? -7.73 -10.148 -3.719 1 98 77 VAL A O 1
ATOM 618 N N . PRO A 1 78 ? -9.406 -11.578 -4.051 1 98.25 78 PRO A N 1
ATOM 619 C CA . PRO A 1 78 ? -10.18 -10.93 -2.986 1 98.25 78 PRO A CA 1
ATOM 620 C C . PRO A 1 78 ? -9.539 -11.102 -1.609 1 98.25 78 PRO A C 1
ATOM 622 O O . PRO A 1 78 ? -9.227 -12.227 -1.209 1 98.25 78 PRO A O 1
ATOM 625 N N . TRP A 1 79 ? -9.352 -10.062 -0.906 1 98.5 79 TRP A N 1
ATOM 626 C CA . TRP A 1 79 ? -8.656 -9.992 0.374 1 98.5 79 TRP A CA 1
ATOM 627 C C . TRP A 1 79 ? -9.578 -9.461 1.468 1 98.5 79 TRP A C 1
ATOM 629 O O . TRP A 1 79 ? -9.898 -8.273 1.49 1 98.5 79 TRP A O 1
ATOM 639 N N . ARG A 1 80 ? -9.977 -10.25 2.408 1 96.94 80 ARG A N 1
ATOM 640 C CA . ARG A 1 80 ? -11.039 -9.961 3.365 1 96.94 80 ARG A CA 1
ATOM 641 C C . ARG A 1 80 ? -10.5 -9.156 4.547 1 96.94 80 ARG A C 1
ATOM 643 O O . ARG A 1 80 ? -11.031 -9.242 5.656 1 96.94 80 ARG A O 1
ATOM 650 N N . ASP A 1 81 ? -9.5 -8.578 4.457 1 94.88 81 ASP A N 1
ATOM 651 C CA . ASP A 1 81 ? -8.93 -7.582 5.359 1 94.88 81 ASP A CA 1
ATOM 652 C C . ASP A 1 81 ? -8.594 -6.297 4.613 1 94.88 81 ASP A C 1
ATOM 654 O O . ASP A 1 81 ? -7.695 -6.285 3.766 1 94.88 81 ASP A O 1
ATOM 658 N N . GLY A 1 82 ? -9.297 -5.328 4.93 1 95.81 82 GLY A N 1
ATOM 659 C CA . GLY A 1 82 ? -9.18 -4.062 4.219 1 95.81 82 GLY A CA 1
ATOM 660 C C . GLY A 1 82 ? -8.305 -3.053 4.93 1 95.81 82 GLY A C 1
ATOM 661 O O . GLY A 1 82 ? -8.586 -1.853 4.91 1 95.81 82 GLY A O 1
ATOM 662 N N . ARG A 1 83 ? -7.285 -3.57 5.652 1 95.5 83 ARG A N 1
ATOM 663 C CA . ARG A 1 83 ? -6.332 -2.711 6.352 1 95.5 83 ARG A CA 1
ATOM 664 C C . ARG A 1 83 ? -4.906 -3.217 6.172 1 95.5 83 ARG A C 1
ATOM 666 O O . ARG A 1 83 ? -4.633 -4.402 6.375 1 95.5 83 ARG A O 1
ATOM 673 N N . MET A 1 84 ? -4.02 -2.35 5.762 1 96.44 84 MET A N 1
ATOM 674 C CA . MET A 1 84 ? -2.594 -2.658 5.691 1 96.44 84 MET A CA 1
ATOM 675 C C . MET A 1 84 ? -1.755 -1.459 6.121 1 96.44 84 MET A C 1
ATOM 677 O O . MET A 1 84 ? -2.045 -0.324 5.738 1 96.44 84 MET A O 1
ATOM 681 N N . SER A 1 85 ? -0.762 -1.694 6.906 1 95.56 85 SER A N 1
ATOM 682 C CA . SER A 1 85 ? 0.075 -0.608 7.406 1 95.56 85 SER A CA 1
ATOM 683 C C . SER A 1 85 ? 1.529 -0.792 6.984 1 95.56 85 SER A C 1
ATOM 685 O O . SER A 1 85 ? 1.925 -1.88 6.559 1 95.56 85 SER A O 1
ATOM 687 N N . THR A 1 86 ? 2.336 0.291 7.059 1 95.12 86 THR A N 1
ATOM 688 C CA . THR A 1 86 ? 3.738 0.285 6.66 1 95.12 86 THR A CA 1
ATOM 689 C C . THR A 1 86 ? 4.609 -0.326 7.754 1 95.12 86 THR A C 1
ATOM 691 O O . THR A 1 86 ? 5.762 -0.685 7.508 1 95.12 86 THR A O 1
ATOM 694 N N . PHE A 1 87 ? 3.916 -0.273 8.906 1 83.5 87 PHE A N 1
ATOM 695 C CA . PHE A 1 87 ? 4.66 -0.856 10.016 1 83.5 87 PHE A CA 1
ATOM 696 C C . PHE A 1 87 ? 3.727 -1.627 10.945 1 83.5 87 PHE A C 1
ATOM 698 O O . PHE A 1 87 ? 2.516 -1.664 10.727 1 83.5 87 PHE A O 1
ATOM 705 N N . ASP A 1 88 ? 4.215 -2.408 11.938 1 74.94 88 ASP A N 1
ATOM 706 C CA . ASP A 1 88 ? 3.469 -3.352 12.766 1 74.94 88 ASP A CA 1
ATOM 707 C C . ASP A 1 88 ? 3.074 -4.59 11.961 1 74.94 88 ASP A C 1
ATOM 709 O O . ASP A 1 88 ? 1.953 -4.676 11.461 1 74.94 88 ASP A O 1
ATOM 713 N N . PHE A 1 89 ? 3.795 -5.496 11.789 1 67.81 89 PHE A N 1
ATOM 714 C CA . PHE A 1 89 ? 3.766 -6.727 11 1 67.81 89 PHE A CA 1
ATOM 715 C C . PHE A 1 89 ? 4.004 -6.43 9.523 1 67.81 89 PHE A C 1
ATOM 717 O O . PHE A 1 89 ? 4.258 -7.344 8.734 1 67.81 89 PHE A O 1
ATOM 724 N N . TYR A 1 90 ? 3.865 -5.246 9.047 1 76.94 90 TYR A N 1
ATOM 725 C CA . TYR A 1 90 ? 4.332 -4.516 7.875 1 76.94 90 TYR A CA 1
ATOM 726 C C . TYR A 1 90 ? 3.801 -5.145 6.59 1 76.94 90 TYR A C 1
ATOM 728 O O . TYR A 1 90 ? 4.559 -5.371 5.645 1 76.94 90 TYR A O 1
ATOM 736 N N . PRO A 1 91 ? 2.457 -5.41 6.652 1 91.31 91 PRO A N 1
ATOM 737 C CA . PRO A 1 91 ? 1.953 -6.066 5.445 1 91.31 91 PRO A CA 1
ATOM 738 C C . PRO A 1 91 ? 2.045 -5.18 4.203 1 91.31 91 PRO A C 1
ATOM 740 O O . PRO A 1 91 ? 2.344 -5.668 3.111 1 91.31 91 PRO A O 1
ATOM 743 N N . LEU A 1 92 ? 1.838 -3.908 4.371 1 96.69 92 LEU A N 1
ATOM 744 C CA . LEU A 1 92 ? 1.845 -3.016 3.219 1 96.69 92 LEU A CA 1
ATOM 745 C C . LEU A 1 92 ? 3.25 -2.887 2.639 1 96.69 92 LEU A C 1
ATOM 747 O O . LEU A 1 92 ? 3.443 -3.041 1.431 1 96.69 92 LEU A O 1
ATOM 751 N N . THR A 1 93 ? 4.199 -2.6 3.523 1 97.06 93 THR A N 1
ATOM 752 C CA . THR A 1 93 ? 5.582 -2.482 3.08 1 97.06 93 THR A CA 1
ATOM 753 C C . THR A 1 93 ? 6.062 -3.791 2.455 1 97.06 93 THR A C 1
ATOM 755 O O . THR A 1 93 ? 6.68 -3.785 1.391 1 97.06 93 THR A O 1
ATOM 758 N N . LEU A 1 94 ? 5.746 -4.879 3.098 1 97.25 94 LEU A N 1
ATOM 759 C CA . LEU A 1 94 ? 6.156 -6.184 2.596 1 97.25 94 LEU A CA 1
ATOM 760 C C . LEU A 1 94 ? 5.559 -6.449 1.219 1 97.25 94 LEU A C 1
ATOM 762 O O . LEU A 1 94 ? 6.254 -6.926 0.316 1 97.25 94 LEU A O 1
ATOM 766 N N . LEU A 1 95 ? 4.285 -6.184 1.027 1 97.88 95 LEU A N 1
ATOM 767 C CA . LEU A 1 95 ? 3.619 -6.355 -0.259 1 97.88 95 LEU A CA 1
ATOM 768 C C . LEU A 1 95 ? 4.348 -5.586 -1.355 1 97.88 95 LEU A C 1
ATOM 770 O O . LEU A 1 95 ? 4.668 -6.145 -2.406 1 97.88 95 LEU A O 1
ATOM 774 N N . VAL A 1 96 ? 4.625 -4.324 -1.087 1 97.56 96 VAL A N 1
ATOM 775 C CA . VAL A 1 96 ? 5.254 -3.449 -2.072 1 97.56 96 VAL A CA 1
ATOM 776 C C . VAL A 1 96 ? 6.656 -3.961 -2.4 1 97.56 96 VAL A C 1
ATOM 778 O O . VAL A 1 96 ? 7.027 -4.062 -3.57 1 97.56 96 VAL A O 1
ATOM 781 N N . LEU A 1 97 ? 7.41 -4.332 -1.408 1 96.75 97 LEU A N 1
ATOM 782 C CA . LEU A 1 97 ? 8.781 -4.781 -1.633 1 96.75 97 LEU A CA 1
ATOM 783 C C . LEU A 1 97 ? 8.797 -6.109 -2.383 1 96.75 97 LEU A C 1
ATOM 785 O O . LEU A 1 97 ? 9.594 -6.297 -3.301 1 96.75 97 LEU A O 1
ATOM 789 N N . LEU A 1 98 ? 7.93 -7.039 -1.983 1 97.56 98 LEU A N 1
ATOM 790 C CA . LEU A 1 98 ? 7.855 -8.328 -2.666 1 97.56 98 LEU A CA 1
ATOM 791 C C . LEU A 1 98 ? 7.496 -8.141 -4.137 1 97.56 98 LEU A C 1
ATOM 793 O O . LEU A 1 98 ? 8.078 -8.789 -5.008 1 97.56 98 LEU A O 1
ATOM 797 N N . CYS A 1 99 ? 6.547 -7.293 -4.438 1 97.19 99 CYS A N 1
ATOM 798 C CA . CYS A 1 99 ? 6.125 -7.039 -5.809 1 97.19 99 CYS A CA 1
ATOM 799 C C . CYS A 1 99 ? 7.27 -6.465 -6.637 1 97.19 99 CYS A C 1
ATOM 801 O O . CYS A 1 99 ? 7.465 -6.859 -7.785 1 97.19 99 CYS A O 1
ATOM 803 N N . HIS A 1 100 ? 7.965 -5.555 -6.07 1 96.38 100 HIS A N 1
ATOM 804 C CA . HIS A 1 100 ? 9.102 -4.988 -6.781 1 96.38 100 HIS A CA 1
ATOM 805 C C . HIS A 1 100 ? 10.188 -6.035 -7.004 1 96.38 100 HIS A C 1
ATOM 807 O O . HIS A 1 100 ? 10.812 -6.074 -8.062 1 96.38 100 HIS A O 1
ATOM 813 N N . GLU A 1 101 ? 10.375 -6.867 -5.996 1 95.75 101 GLU A N 1
ATOM 814 C CA . GLU A 1 101 ? 11.367 -7.93 -6.133 1 95.75 101 GLU A CA 1
ATOM 815 C C . GLU A 1 101 ? 10.992 -8.891 -7.258 1 95.75 101 GLU A C 1
ATOM 817 O O . GLU A 1 101 ? 11.867 -9.359 -7.996 1 95.75 101 GLU A O 1
ATOM 822 N N . ALA A 1 102 ? 9.789 -9.148 -7.41 1 95.38 102 ALA A N 1
ATOM 823 C CA . ALA A 1 102 ? 9.281 -10.117 -8.383 1 95.38 102 ALA A CA 1
ATOM 824 C C . ALA A 1 102 ? 9.023 -9.453 -9.734 1 95.38 102 ALA A C 1
ATOM 826 O O . ALA A 1 102 ? 8.758 -10.133 -10.727 1 95.38 102 ALA A O 1
ATOM 827 N N . ARG A 1 103 ? 9.047 -8.133 -9.805 1 94.12 103 ARG A N 1
ATOM 828 C CA . ARG A 1 103 ? 8.633 -7.328 -10.953 1 94.12 103 ARG A CA 1
ATOM 829 C C . ARG A 1 103 ? 7.207 -7.664 -11.375 1 94.12 103 ARG A C 1
ATOM 831 O O . ARG A 1 103 ? 6.941 -7.895 -12.562 1 94.12 103 ARG A O 1
ATOM 838 N N . ILE A 1 104 ? 6.418 -7.715 -10.43 1 94.5 104 ILE A N 1
ATOM 839 C CA . ILE A 1 104 ? 4.977 -7.895 -10.602 1 94.5 104 ILE A CA 1
ATOM 840 C C . ILE A 1 104 ? 4.246 -6.633 -10.148 1 94.5 104 ILE A C 1
ATOM 842 O O . ILE A 1 104 ? 4.457 -6.152 -9.039 1 94.5 104 ILE A O 1
ATOM 846 N N . ARG A 1 105 ? 3.498 -6.082 -11.023 1 95.44 105 ARG A N 1
ATOM 847 C CA . ARG A 1 105 ? 2.672 -4.945 -10.625 1 95.44 105 ARG A CA 1
ATOM 848 C C . ARG A 1 105 ? 1.505 -5.391 -9.75 1 95.44 105 ARG A C 1
ATOM 850 O O . ARG A 1 105 ? 0.786 -6.328 -10.102 1 95.44 105 ARG A O 1
ATOM 857 N N . CYS A 1 106 ? 1.345 -4.801 -8.656 1 96.62 106 CYS A N 1
ATOM 858 C CA . CYS A 1 106 ? 0.218 -5.055 -7.766 1 96.62 106 CYS A CA 1
ATOM 859 C C . CYS A 1 106 ? -0.616 -3.797 -7.562 1 96.62 106 CYS A C 1
ATOM 861 O O . CYS A 1 106 ? -0.07 -2.697 -7.445 1 96.62 106 CYS A O 1
ATOM 863 N N . GLU A 1 107 ? -1.876 -3.941 -7.57 1 96.62 107 GLU A N 1
ATOM 864 C CA . GLU A 1 107 ? -2.834 -2.887 -7.254 1 96.62 107 GLU A CA 1
ATOM 865 C C . GLU A 1 107 ? -3.734 -3.291 -6.09 1 96.62 107 GLU A C 1
ATOM 867 O O . GLU A 1 107 ? -4.258 -4.406 -6.059 1 96.62 107 GLU A O 1
ATOM 872 N N . ILE A 1 108 ? -3.818 -2.416 -5.07 1 97.69 108 ILE A N 1
ATOM 873 C CA . ILE A 1 108 ? -4.797 -2.564 -4 1 97.69 108 ILE A CA 1
ATOM 874 C C . ILE A 1 108 ? -6.055 -1.764 -4.336 1 97.69 108 ILE A C 1
ATOM 876 O O . ILE A 1 108 ? -5.969 -0.594 -4.719 1 97.69 108 ILE A O 1
ATOM 880 N N . ARG A 1 109 ? -7.18 -2.416 -4.207 1 97.94 109 ARG A N 1
ATOM 881 C CA . ARG A 1 109 ? -8.453 -1.757 -4.484 1 97.94 109 ARG A CA 1
ATOM 882 C C . ARG A 1 109 ? -9.438 -1.966 -3.338 1 97.94 109 ARG A C 1
ATOM 884 O O . ARG A 1 109 ? -9.578 -3.078 -2.826 1 97.94 109 ARG A O 1
ATOM 891 N N . ALA A 1 110 ? -10.07 -0.895 -2.922 1 98.38 110 ALA A N 1
ATOM 892 C CA . ALA A 1 110 ? -11.164 -0.998 -1.957 1 98.38 110 ALA A CA 1
ATOM 893 C C . ALA A 1 110 ? -12.438 -1.519 -2.623 1 98.38 110 ALA A C 1
ATOM 895 O O . ALA A 1 110 ? -13.109 -0.783 -3.348 1 98.38 110 ALA A O 1
ATOM 896 N N . LYS A 1 111 ? -12.781 -2.697 -2.326 1 97.94 111 LYS A N 1
ATOM 897 C CA . LYS A 1 111 ? -13.953 -3.312 -2.947 1 97.94 111 LYS A CA 1
ATOM 898 C C . LYS A 1 111 ? -15.219 -3.031 -2.137 1 97.94 111 LYS A C 1
ATOM 900 O O . LYS A 1 111 ? -16.297 -2.844 -2.703 1 97.94 111 LYS A O 1
ATOM 905 N N . SER A 1 112 ? -15.109 -3.076 -0.893 1 97.06 112 SER A N 1
ATOM 906 C CA . SER A 1 112 ? -16.141 -2.75 0.091 1 97.06 112 SER A CA 1
ATOM 907 C C . SER A 1 112 ? -15.523 -2.41 1.443 1 97.06 112 SER A C 1
ATOM 909 O O . SER A 1 112 ? -14.305 -2.475 1.608 1 97.06 112 SER A O 1
ATOM 911 N N . ALA A 1 113 ? -16.359 -1.959 2.34 1 96.88 113 ALA A N 1
ATOM 912 C CA . ALA A 1 113 ? -15.828 -1.625 3.664 1 96.88 113 ALA A CA 1
ATOM 913 C C . ALA A 1 113 ? -15.102 -2.812 4.281 1 96.88 113 ALA A C 1
ATOM 915 O O . ALA A 1 113 ? -15.664 -3.902 4.406 1 96.88 113 ALA A O 1
ATOM 916 N N . GLY A 1 114 ? -13.828 -2.596 4.512 1 97.38 114 GLY A N 1
ATOM 917 C CA . GLY A 1 114 ? -13.039 -3.607 5.195 1 97.38 114 GLY A CA 1
ATOM 918 C C . GLY A 1 114 ? -12.547 -4.703 4.27 1 97.38 114 GLY A C 1
ATOM 919 O O . GLY A 1 114 ? -12.031 -5.727 4.727 1 97.38 114 GLY A O 1
ATOM 920 N N . HIS A 1 115 ? -12.68 -4.504 2.928 1 98.06 115 HIS A N 1
ATOM 921 C CA . HIS A 1 115 ? -12.281 -5.551 1.99 1 98.06 115 HIS A CA 1
ATOM 922 C C . HIS A 1 115 ? -11.453 -4.98 0.845 1 98.06 115 HIS A C 1
ATOM 924 O O . HIS A 1 115 ? -11.875 -4.031 0.179 1 98.06 115 HIS A O 1
ATOM 930 N N . PHE A 1 116 ? -10.359 -5.625 0.559 1 98.44 116 PHE A N 1
ATOM 931 C CA . PHE A 1 116 ? -9.516 -5.277 -0.581 1 98.44 116 PHE A CA 1
ATOM 932 C C . PHE A 1 116 ? -9.664 -6.309 -1.695 1 98.44 116 PHE A C 1
ATOM 934 O O . PHE A 1 116 ? -10.195 -7.398 -1.474 1 98.44 116 PHE A O 1
ATOM 941 N N . GLU A 1 117 ? -9.344 -5.926 -2.793 1 98.38 117 GLU A N 1
ATOM 942 C CA . GLU A 1 117 ? -8.883 -6.809 -3.863 1 98.38 117 GLU A CA 1
ATOM 943 C C . GLU A 1 117 ? -7.438 -6.5 -4.246 1 98.38 117 GLU A C 1
ATOM 945 O O . GLU A 1 117 ? -7.074 -5.336 -4.43 1 98.38 117 GLU A O 1
ATOM 950 N N . LEU A 1 118 ? -6.637 -7.488 -4.27 1 98.19 118 LEU A N 1
ATOM 951 C CA . LEU A 1 118 ? -5.277 -7.367 -4.785 1 98.19 118 LEU A CA 1
ATOM 952 C C . LEU A 1 118 ? -5.191 -7.891 -6.215 1 98.19 118 LEU A C 1
ATOM 954 O O . LEU A 1 118 ? -5.543 -9.039 -6.48 1 98.19 118 LEU A O 1
ATOM 958 N N . SER A 1 119 ? -4.766 -7.051 -7.121 1 96.5 119 SER A N 1
ATOM 959 C CA . SER A 1 119 ? -4.59 -7.441 -8.516 1 96.5 119 SER A CA 1
ATOM 960 C C . SER A 1 119 ? -3.113 -7.488 -8.898 1 96.5 119 SER A C 1
ATOM 962 O O . SER A 1 119 ? -2.367 -6.543 -8.625 1 96.5 119 SER A O 1
ATOM 964 N N . PHE A 1 120 ? -2.773 -8.531 -9.539 1 96.31 120 PHE A N 1
ATOM 965 C CA . PHE A 1 120 ? -1.374 -8.75 -9.898 1 96.31 120 PHE A CA 1
ATOM 966 C C . PHE A 1 120 ? -1.219 -8.914 -11.406 1 96.31 120 PHE A C 1
ATOM 968 O O . PHE A 1 120 ? -2.006 -9.617 -12.039 1 96.31 120 PHE A O 1
ATOM 975 N N . PHE A 1 121 ? -0.193 -8.273 -11.969 1 93.31 121 PHE A N 1
ATOM 976 C CA . PHE A 1 121 ? 0.119 -8.352 -13.391 1 93.31 121 PHE A CA 1
ATOM 977 C C . PHE A 1 121 ? 1.611 -8.578 -13.602 1 93.31 121 PHE A C 1
ATOM 979 O O . PHE A 1 121 ? 2.438 -7.82 -13.086 1 93.31 121 PHE A O 1
ATOM 986 N N . GLN A 1 122 ? 1.919 -9.57 -14.336 1 90.44 122 GLN A N 1
ATOM 987 C CA . GLN A 1 122 ? 3.32 -9.836 -14.633 1 90.44 122 GLN A CA 1
ATOM 988 C C . GLN A 1 122 ? 3.914 -8.727 -15.508 1 90.44 122 GLN A C 1
ATOM 990 O O . GLN A 1 122 ? 3.273 -8.266 -16.453 1 90.44 122 GLN A O 1
ATOM 995 N N . ARG A 1 123 ? 5.113 -8.336 -15.078 1 89.88 123 ARG A N 1
ATOM 996 C CA . ARG A 1 123 ? 5.879 -7.34 -15.82 1 89.88 123 ARG A CA 1
ATOM 997 C C . ARG A 1 123 ? 7.32 -7.805 -16.031 1 89.88 123 ARG A C 1
ATOM 999 O O . ARG A 1 123 ? 7.668 -8.938 -15.703 1 89.88 123 ARG A O 1
ATOM 1006 N N . SER A 1 124 ? 8.047 -7.008 -16.797 1 85.38 124 SER A N 1
ATOM 1007 C CA . SER A 1 124 ? 9.43 -7.363 -17.078 1 85.38 124 SER A CA 1
ATOM 1008 C C . SER A 1 124 ? 10.391 -6.254 -16.672 1 85.38 124 SER A C 1
ATOM 1010 O O . SER A 1 124 ? 9.969 -5.254 -16.078 1 85.38 124 SER A O 1
ATOM 1012 N N . HIS A 1 125 ? 11.688 -6.508 -16.797 1 82.88 125 HIS A N 1
ATOM 1013 C CA . HIS A 1 125 ? 12.711 -5.52 -16.469 1 82.88 125 HIS A CA 1
ATOM 1014 C C . HIS A 1 125 ? 12.812 -4.449 -17.547 1 82.88 125 HIS A C 1
ATOM 1016 O O . HIS A 1 125 ? 13.375 -3.375 -17.312 1 82.88 125 HIS A O 1
ATOM 1022 N N . GLU A 1 126 ? 12.305 -4.832 -18.672 1 80.62 126 GLU A N 1
ATOM 1023 C CA . GLU A 1 126 ? 12.398 -3.91 -19.797 1 80.62 126 GLU A CA 1
ATOM 1024 C C . GLU A 1 126 ? 11.031 -3.643 -20.406 1 80.62 126 GLU A C 1
ATOM 1026 O O . GLU A 1 126 ? 10.07 -4.359 -20.125 1 80.62 126 GLU A O 1
ATOM 1031 N N . GLY A 1 127 ? 11.023 -2.527 -21.094 1 79.38 127 GLY A N 1
ATOM 1032 C CA . GLY A 1 127 ? 9.789 -2.168 -21.766 1 79.38 127 GLY A CA 1
ATOM 1033 C C . GLY A 1 127 ? 9.203 -0.853 -21.281 1 79.38 127 GLY A C 1
ATOM 1034 O O . GLY A 1 127 ? 9.789 -0.188 -20.422 1 79.38 127 GLY A O 1
ATOM 1035 N N . GLY A 1 128 ? 8.109 -0.477 -21.938 1 73.5 128 GLY A N 1
ATOM 1036 C CA . GLY A 1 128 ? 7.43 0.747 -21.547 1 73.5 128 GLY A CA 1
ATOM 1037 C C . GLY A 1 128 ? 6.715 0.636 -20.219 1 73.5 128 GLY A C 1
ATOM 1038 O O . GLY A 1 128 ? 6.785 -0.401 -19.562 1 73.5 128 GLY A O 1
ATOM 1039 N N . MET A 1 129 ? 6.109 1.606 -19.719 1 70.88 129 MET A N 1
ATOM 1040 C CA . MET A 1 129 ? 5.449 1.748 -18.422 1 70.88 129 MET A CA 1
ATOM 1041 C C . MET A 1 129 ? 4.457 0.615 -18.188 1 70.88 129 MET A C 1
ATOM 1043 O O . MET A 1 129 ? 4.352 0.093 -17.078 1 70.88 129 MET A O 1
ATOM 1047 N N . ALA A 1 130 ? 3.912 0.148 -19.266 1 75.12 130 ALA A N 1
ATOM 1048 C CA . ALA A 1 130 ? 2.883 -0.878 -19.109 1 75.12 130 ALA A CA 1
ATOM 1049 C C . ALA A 1 130 ? 3.504 -2.271 -19.062 1 75.12 130 ALA A C 1
ATOM 1051 O O . ALA A 1 130 ? 2.842 -3.238 -18.672 1 75.12 130 ALA A O 1
ATOM 1052 N N . LEU A 1 131 ? 4.812 -2.342 -19.328 1 81.19 131 LEU A N 1
ATOM 1053 C CA . LEU A 1 131 ? 5.398 -3.67 -19.469 1 81.19 131 LEU A CA 1
ATOM 1054 C C . LEU A 1 131 ? 6.5 -3.9 -18.438 1 81.19 131 LEU A C 1
ATOM 1056 O O . LEU A 1 131 ? 6.902 -5.043 -18.203 1 81.19 131 LEU A O 1
ATOM 1060 N N . ARG A 1 132 ? 6.871 -2.82 -17.875 1 86.81 132 ARG A N 1
ATOM 1061 C CA . ARG A 1 132 ? 8.008 -2.963 -16.969 1 86.81 132 ARG A CA 1
ATOM 1062 C C . ARG A 1 132 ? 7.602 -2.682 -15.531 1 86.81 132 ARG A C 1
ATOM 1064 O O . ARG A 1 132 ? 6.594 -2.016 -15.289 1 86.81 132 ARG A O 1
ATOM 1071 N N . HIS A 1 133 ? 8.305 -3.189 -14.648 1 92.31 133 HIS A N 1
ATOM 1072 C CA . HIS A 1 133 ? 8.219 -2.914 -13.219 1 92.31 133 HIS A CA 1
ATOM 1073 C C . HIS A 1 133 ? 9.609 -2.898 -12.578 1 92.31 133 HIS A C 1
ATOM 1075 O O . HIS A 1 133 ? 10.359 -3.865 -12.703 1 92.31 133 HIS A O 1
ATOM 1081 N N . PRO A 1 134 ? 10 -1.813 -12.086 1 92.56 134 PRO A N 1
ATOM 1082 C CA . PRO A 1 134 ? 11.336 -1.747 -11.477 1 92.56 134 PRO A CA 1
ATOM 1083 C C . PRO A 1 134 ? 11.484 -2.674 -10.273 1 92.56 134 PRO A C 1
ATOM 1085 O O . PRO A 1 134 ? 10.5 -2.961 -9.586 1 92.56 134 PRO A O 1
ATOM 1088 N N . ASN A 1 135 ? 12.688 -3.145 -10.062 1 92.88 135 ASN A N 1
ATOM 1089 C CA . ASN A 1 135 ? 12.938 -3.811 -8.789 1 92.88 135 ASN A CA 1
ATOM 1090 C C . ASN A 1 135 ? 13.07 -2.807 -7.645 1 92.88 135 ASN A C 1
ATOM 1092 O O . ASN A 1 135 ? 12.945 -1.6 -7.859 1 92.88 135 ASN A O 1
ATOM 1096 N N . ILE A 1 136 ? 13.32 -3.291 -6.48 1 92.81 136 ILE A N 1
ATOM 1097 C CA . ILE A 1 136 ? 13.266 -2.438 -5.301 1 92.81 136 ILE A CA 1
ATOM 1098 C C . ILE A 1 136 ? 14.406 -1.427 -5.336 1 92.81 136 ILE A C 1
ATOM 1100 O O . ILE A 1 136 ? 14.227 -0.259 -4.984 1 92.81 136 ILE A O 1
ATOM 1104 N N . ASP A 1 137 ? 15.586 -1.841 -5.762 1 94 137 ASP A N 1
ATOM 1105 C CA . ASP A 1 137 ? 16.734 -0.942 -5.816 1 94 137 ASP A CA 1
ATOM 1106 C C . ASP A 1 137 ? 16.5 0.194 -6.809 1 94 137 ASP A C 1
ATOM 1108 O O . ASP A 1 137 ? 16.812 1.351 -6.52 1 94 137 ASP A O 1
ATOM 1112 N N . GLU A 1 138 ? 15.945 -0.158 -7.926 1 93.44 138 GLU A N 1
ATOM 1113 C CA . GLU A 1 138 ? 15.617 0.841 -8.938 1 93.44 138 GLU A CA 1
ATOM 1114 C C . GLU A 1 138 ? 14.555 1.813 -8.43 1 93.44 138 GLU A C 1
ATOM 1116 O O . GLU A 1 138 ? 14.664 3.023 -8.641 1 93.44 138 GLU A O 1
ATOM 1121 N N . ALA A 1 139 ? 13.539 1.306 -7.758 1 93.56 139 ALA A N 1
ATOM 1122 C CA . ALA A 1 139 ? 12.469 2.146 -7.219 1 93.56 139 ALA A CA 1
ATOM 1123 C C . ALA A 1 139 ? 13.016 3.123 -6.18 1 93.56 139 ALA A C 1
ATOM 1125 O O . ALA A 1 139 ? 12.664 4.305 -6.184 1 93.56 139 ALA A O 1
ATOM 1126 N N . VAL A 1 140 ? 13.867 2.643 -5.289 1 94.56 140 VAL A N 1
ATOM 1127 C CA . VAL A 1 140 ? 14.453 3.475 -4.246 1 94.56 140 VAL A CA 1
ATOM 1128 C C . VAL A 1 140 ? 15.352 4.535 -4.879 1 94.56 140 V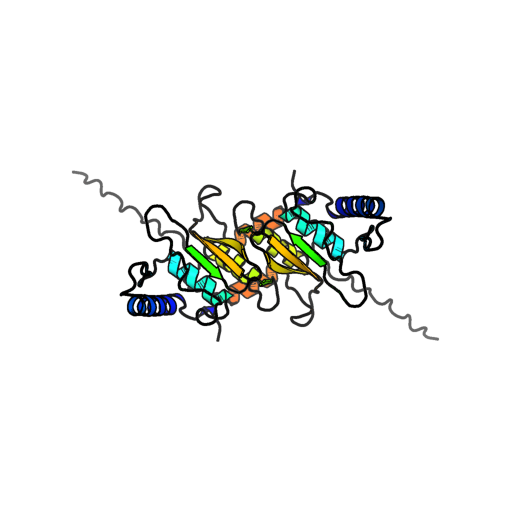AL A C 1
ATOM 1130 O O . VAL A 1 140 ? 15.375 5.688 -4.434 1 94.56 140 VAL A O 1
ATOM 1133 N N . ALA A 1 141 ? 16.109 4.176 -5.879 1 94.81 141 ALA A N 1
ATOM 1134 C CA . ALA A 1 141 ? 16.984 5.129 -6.562 1 94.81 141 ALA A CA 1
ATOM 1135 C C . ALA A 1 141 ? 16.172 6.273 -7.168 1 94.81 141 ALA A C 1
ATOM 1137 O O . ALA A 1 141 ? 16.547 7.441 -7.023 1 94.81 141 ALA A O 1
ATOM 1138 N N . VAL A 1 142 ? 15.078 5.922 -7.871 1 92.88 142 VAL A N 1
ATOM 1139 C CA . VAL A 1 142 ? 14.211 6.926 -8.477 1 92.88 142 VAL A CA 1
ATOM 1140 C C . VAL A 1 142 ? 13.617 7.82 -7.387 1 92.88 142 VAL A C 1
ATOM 1142 O O . VAL A 1 142 ? 13.547 9.039 -7.547 1 92.88 142 VAL A O 1
ATOM 1145 N N . PHE A 1 143 ? 13.25 7.242 -6.316 1 94 143 PHE A N 1
ATOM 1146 C CA . PHE A 1 143 ? 12.68 7.961 -5.184 1 94 143 PHE A CA 1
ATOM 1147 C C . PHE A 1 143 ? 13.688 8.953 -4.613 1 94 143 PHE A C 1
ATOM 1149 O O . PHE A 1 143 ? 13.336 10.094 -4.305 1 94 143 PHE A O 1
ATOM 1156 N N . ARG A 1 144 ? 14.898 8.562 -4.453 1 94.44 144 ARG A N 1
ATOM 1157 C CA . ARG A 1 144 ? 15.945 9.414 -3.904 1 94.44 144 ARG A CA 1
ATOM 1158 C C . ARG A 1 144 ? 16.219 10.602 -4.82 1 94.44 144 ARG A C 1
ATOM 1160 O O . ARG A 1 144 ? 16.531 11.695 -4.348 1 94.44 144 ARG A O 1
ATOM 1167 N N . GLU A 1 145 ? 16.094 10.398 -6.062 1 94 145 GLU A N 1
ATOM 1168 C CA . GLU A 1 145 ? 16.219 11.5 -7.012 1 94 145 GLU A CA 1
ATOM 1169 C C . GLU A 1 145 ? 15.016 12.43 -6.945 1 94 145 GLU A C 1
ATOM 1171 O O . GLU A 1 145 ? 15.148 13.641 -7.164 1 94 145 GLU A O 1
ATOM 1176 N N . TYR A 1 146 ? 13.953 11.844 -6.699 1 93.31 146 TYR A N 1
ATOM 1177 C CA . TYR A 1 146 ? 12.688 12.57 -6.684 1 93.31 146 TYR A CA 1
ATOM 1178 C C . TYR A 1 146 ? 12.602 13.492 -5.477 1 93.31 146 TYR A C 1
ATOM 1180 O O . TYR A 1 146 ? 12.156 14.641 -5.598 1 93.31 146 TYR A O 1
ATOM 1188 N N . LEU A 1 147 ? 13.016 13 -4.27 1 94.81 147 LEU A N 1
ATOM 1189 C CA . LEU A 1 147 ? 12.852 13.727 -3.016 1 94.81 147 LEU A CA 1
ATOM 1190 C C . LEU A 1 147 ? 14.109 14.523 -2.682 1 94.81 147 LEU A C 1
ATOM 1192 O O . LEU A 1 147 ? 15.141 13.945 -2.334 1 94.81 147 LEU A O 1
ATOM 1196 N N . PRO A 1 148 ? 13.984 15.789 -2.701 1 93.5 148 PRO A N 1
ATOM 1197 C CA . PRO A 1 148 ? 15.156 16.609 -2.367 1 93.5 148 PRO A CA 1
ATOM 1198 C C . PRO A 1 148 ? 15.703 16.312 -0.975 1 93.5 148 PRO A C 1
ATOM 1200 O O . PRO A 1 148 ? 14.938 16.016 -0.054 1 93.5 148 PRO A O 1
ATOM 1203 N N . ASP A 1 149 ? 16.969 16.484 -0.78 1 91 149 ASP A N 1
ATOM 1204 C CA . ASP A 1 149 ? 17.656 16.141 0.458 1 91 149 ASP A CA 1
ATOM 1205 C C . ASP A 1 149 ? 17.172 17.016 1.614 1 91 149 ASP A C 1
ATOM 1207 O O . ASP A 1 149 ? 17.203 16.594 2.771 1 91 149 ASP A O 1
ATOM 1211 N N . ASP A 1 150 ? 16.75 18.203 1.263 1 92.19 150 ASP A N 1
ATOM 1212 C CA . ASP A 1 150 ? 16.359 19.141 2.316 1 92.19 150 ASP A CA 1
ATOM 1213 C C . ASP A 1 150 ? 14.852 19.156 2.508 1 92.19 150 ASP A C 1
ATOM 1215 O O . ASP A 1 150 ? 14.312 20.016 3.193 1 92.19 150 ASP A O 1
ATOM 1219 N N . HIS A 1 151 ? 14.227 18.203 1.935 1 95.25 151 HIS A N 1
ATOM 1220 C CA . HIS A 1 151 ? 12.773 18.172 2.059 1 95.25 151 HIS A CA 1
ATOM 1221 C C . HIS A 1 151 ? 12.352 17.938 3.502 1 95.25 151 HIS A C 1
ATOM 1223 O O . HIS A 1 151 ? 12.953 17.109 4.199 1 95.25 151 HIS A O 1
ATOM 1229 N N . ARG A 1 152 ? 11.297 18.484 3.896 1 93.5 152 ARG A N 1
ATOM 1230 C CA . ARG A 1 152 ? 10.859 18.469 5.289 1 93.5 152 ARG A CA 1
ATOM 1231 C C . ARG A 1 152 ? 10.492 17.047 5.727 1 93.5 152 ARG A C 1
ATOM 1233 O O . ARG A 1 152 ? 10.578 16.719 6.91 1 93.5 152 ARG A O 1
ATOM 1240 N N . ILE A 1 153 ? 10.062 16.156 4.84 1 93.44 153 ILE A N 1
ATOM 1241 C CA . ILE A 1 153 ? 9.578 14.828 5.195 1 93.44 153 ILE A CA 1
ATOM 1242 C C . ILE A 1 153 ? 10.727 13.977 5.727 1 93.44 153 ILE A C 1
ATOM 1244 O O . ILE A 1 153 ? 10.5 13 6.438 1 93.44 153 ILE A O 1
ATOM 1248 N N . ARG A 1 154 ? 11.883 14.32 5.309 1 92.62 154 ARG A N 1
ATOM 1249 C CA . ARG A 1 154 ? 13.008 13.508 5.738 1 92.62 154 ARG A CA 1
ATOM 1250 C C . ARG A 1 154 ? 13.188 13.57 7.25 1 92.62 154 ARG A C 1
ATOM 1252 O O . ARG A 1 154 ? 13.234 14.656 7.832 1 92.62 154 ARG A O 1
ATOM 1259 N N . TYR A 1 155 ? 13.266 12.453 7.781 1 89.5 155 TYR A N 1
ATOM 1260 C CA . TYR A 1 155 ? 13.414 12.367 9.227 1 89.5 155 TYR A CA 1
ATOM 1261 C C . TYR A 1 155 ? 14.781 12.875 9.664 1 89.5 155 TYR A C 1
ATOM 1263 O O . TYR A 1 155 ? 15.812 12.492 9.102 1 89.5 155 TYR A O 1
ATOM 1271 N N . ARG A 1 156 ? 14.734 13.758 10.57 1 84.94 156 ARG A N 1
ATOM 1272 C CA . ARG A 1 156 ? 15.953 14.297 11.156 1 84.94 156 ARG A CA 1
ATOM 1273 C C . ARG A 1 156 ? 16.062 13.922 12.633 1 84.94 156 ARG A C 1
ATOM 1275 O O . ARG A 1 156 ? 15.07 13.992 13.367 1 84.94 156 ARG A O 1
ATOM 1282 N N . LEU A 1 157 ? 17.203 13.367 12.992 1 80.62 157 LEU A N 1
ATOM 1283 C CA . LEU A 1 157 ? 17.438 13.023 14.391 1 80.62 157 LEU A CA 1
ATOM 1284 C C . LEU A 1 157 ? 17.328 14.25 15.281 1 80.62 157 LEU A C 1
ATOM 1286 O O . LEU A 1 157 ? 17.781 15.336 14.914 1 80.62 157 LEU A O 1
ATOM 1290 N N . PRO A 1 158 ? 16.531 14.039 16.312 1 70.94 158 PRO A N 1
ATOM 1291 C CA . PRO A 1 158 ? 16.453 15.18 17.234 1 70.94 158 PRO A CA 1
ATOM 1292 C C . PRO A 1 158 ? 17.844 15.68 17.672 1 70.94 158 PRO A C 1
ATOM 1294 O O . PRO A 1 158 ? 18.766 14.883 17.828 1 70.94 158 PRO A O 1
ATOM 1297 N N . GLU A 1 159 ? 18.125 16.922 17.359 1 63.44 159 GLU A N 1
ATOM 1298 C CA . GLU A 1 159 ? 19.375 17.516 17.828 1 63.44 159 GLU A CA 1
ATOM 1299 C C . GLU A 1 159 ? 19.578 17.25 19.328 1 63.44 159 GLU A C 1
ATOM 1301 O O . GLU A 1 159 ? 18.641 17.422 20.109 1 63.44 159 GLU A O 1
ATOM 1306 N N . VAL A 1 160 ? 20.5 16.312 19.656 1 55.97 160 VAL A N 1
ATOM 1307 C CA . VAL A 1 160 ? 20.875 16.172 21.047 1 55.97 160 VAL A CA 1
ATOM 1308 C C . VAL A 1 160 ? 21.141 17.547 21.656 1 55.97 160 VAL A C 1
ATOM 1310 O O . VAL A 1 160 ? 22.016 18.281 21.203 1 55.97 160 VAL A O 1
ATOM 1313 N N . GLN A 1 161 ? 20.047 18.109 22.047 1 50.41 161 GLN A N 1
ATOM 1314 C CA . GLN A 1 161 ? 20.391 19.297 22.812 1 50.41 161 GLN A CA 1
ATOM 1315 C C . GLN A 1 161 ? 21.469 19.016 23.844 1 50.41 161 GLN A C 1
ATOM 1317 O O . GLN A 1 161 ? 21.328 18.094 24.641 1 50.41 161 GLN A O 1
ATOM 1322 N N . SER A 1 162 ? 22.672 19.172 23.422 1 47.31 162 SER A N 1
ATOM 1323 C CA . SER A 1 162 ? 23.75 19.156 24.406 1 47.31 162 SER A CA 1
ATOM 1324 C C . SER A 1 162 ? 23.344 19.891 25.688 1 47.31 162 SER A C 1
ATOM 1326 O O . SER A 1 162 ? 22.875 21.031 25.625 1 47.31 162 SER A O 1
ATOM 1328 N N . GLU A 1 163 ? 22.922 19.094 26.562 1 48.62 163 GLU A N 1
ATOM 1329 C CA . GLU A 1 163 ? 22.797 19.719 27.875 1 48.62 163 GLU A CA 1
ATOM 1330 C C . GLU A 1 163 ? 23.938 20.688 28.156 1 48.62 163 GLU A C 1
ATOM 1332 O O . GLU A 1 163 ? 25.109 20.375 27.891 1 48.62 163 GLU A O 1
ATOM 1337 N N . PRO A 1 164 ? 23.656 21.938 28.297 1 43.69 164 PRO A N 1
ATOM 1338 C CA . PRO A 1 164 ? 24.781 22.75 28.719 1 43.69 164 PRO A CA 1
ATOM 1339 C C . PRO A 1 164 ? 25.547 22.141 29.906 1 43.69 164 PRO A C 1
ATOM 1341 O O . PRO A 1 164 ? 24.938 21.594 30.812 1 43.69 164 PRO A O 1
ATOM 1344 N N . ALA A 1 165 ? 26.734 21.781 29.75 1 46.38 165 ALA A N 1
ATOM 1345 C CA . ALA A 1 165 ? 27.594 21.344 30.859 1 46.38 165 ALA A CA 1
ATOM 1346 C C . ALA A 1 165 ? 27.406 22.219 32.094 1 46.38 165 ALA A C 1
ATOM 1348 O O . ALA A 1 165 ? 27.484 23.453 32 1 46.38 165 ALA A O 1
ATOM 1349 N N . LEU A 1 166 ? 26.562 21.766 32.969 1 44.03 166 LEU A N 1
ATOM 1350 C CA . LEU A 1 166 ? 26.453 22.469 34.219 1 44.03 166 LEU A CA 1
ATOM 1351 C C . LEU A 1 166 ? 27.812 22.969 34.688 1 44.03 166 LEU A C 1
ATOM 1353 O O . LEU A 1 166 ? 28.734 22.156 34.875 1 44.03 166 LEU A O 1
ATOM 1357 N N . ALA A 1 167 ? 28.172 24.031 34.5 1 42 167 ALA A N 1
ATOM 1358 C CA . ALA A 1 167 ? 29.344 24.625 35.156 1 42 167 ALA A CA 1
ATOM 1359 C C . ALA A 1 167 ? 29.297 24.406 36.656 1 42 167 ALA A C 1
ATOM 1361 O O . ALA A 1 167 ? 28.391 24.891 37.344 1 42 167 ALA A O 1
ATOM 1362 N N . VAL A 1 168 ? 29.688 23.281 37.125 1 42.44 168 VAL A N 1
ATOM 1363 C CA . VAL A 1 168 ? 30 23.094 38.531 1 42.44 168 VAL A CA 1
ATOM 1364 C C . VAL A 1 168 ? 30.75 24.312 39.062 1 42.44 168 VAL A C 1
ATOM 1366 O O . VAL A 1 168 ? 31.859 24.609 38.594 1 42.44 168 VAL A O 1
ATOM 1369 N N . ALA A 1 169 ? 30.062 25.281 39.469 1 39.25 169 ALA A N 1
ATOM 1370 C CA . ALA A 1 169 ? 30.672 26.375 40.25 1 39.25 169 ALA A CA 1
ATOM 1371 C C . ALA A 1 169 ? 31.562 25.844 41.344 1 39.25 169 ALA A C 1
ATOM 1373 O O . ALA A 1 169 ? 31.094 25.078 42.219 1 39.25 169 ALA A O 1
ATOM 1374 N N . GLU A 1 170 ? 32.719 25.516 41.031 1 40.66 170 GLU A N 1
ATOM 1375 C CA . GLU A 1 170 ? 33.688 25.391 42.094 1 40.66 170 GLU A CA 1
ATOM 1376 C C . GLU A 1 170 ? 33.594 26.547 43.094 1 40.66 170 GLU A C 1
ATOM 1378 O O . GLU A 1 170 ? 33.906 27.688 42.75 1 40.66 170 GLU A O 1
ATOM 1383 N N . GLY A 1 171 ? 32.25 26.875 43.531 1 29.73 171 GLY A N 1
ATOM 1384 C CA . GLY A 1 171 ? 32.375 27.547 44.812 1 29.73 171 GLY A CA 1
ATOM 1385 C C . GLY A 1 171 ? 32.688 26.609 45.938 1 29.73 171 GLY A C 1
ATOM 1386 O O . GLY A 1 171 ? 32.469 25.391 45.844 1 29.73 171 GLY A O 1
ATOM 1387 N N . MET B 1 1 ? 7.48 20.047 -13.859 1 62.12 1 MET B N 1
ATOM 1388 C CA . MET B 1 1 ? 7.594 20.438 -12.461 1 62.12 1 MET B CA 1
ATOM 1389 C C . MET B 1 1 ? 7.305 19.266 -11.531 1 62.12 1 MET B C 1
ATOM 1391 O O . MET B 1 1 ? 6.438 18.438 -11.82 1 62.12 1 MET B O 1
ATOM 1395 N N . SER B 1 2 ? 8.164 18.906 -10.484 1 87.62 2 SER B N 1
ATOM 1396 C CA . SER B 1 2 ? 8.07 17.781 -9.555 1 87.62 2 SER B CA 1
ATOM 1397 C C . SER B 1 2 ? 7.215 18.141 -8.344 1 87.62 2 SER B C 1
ATOM 1399 O O . SER B 1 2 ? 7.352 19.219 -7.773 1 87.62 2 SER B O 1
ATOM 1401 N N . TYR B 1 3 ? 6.25 17.406 -8.016 1 93 3 TYR B N 1
ATOM 1402 C CA . TYR B 1 3 ? 5.367 17.641 -6.875 1 93 3 TYR B CA 1
ATOM 1403 C C . TYR B 1 3 ? 6.152 17.625 -5.566 1 93 3 TYR B C 1
ATOM 1405 O O . TYR B 1 3 ? 5.652 18.062 -4.531 1 93 3 TYR B O 1
ATOM 1413 N N . ALA B 1 4 ? 7.375 17.188 -5.645 1 93.62 4 ALA B N 1
ATOM 1414 C CA . ALA B 1 4 ? 8.219 17.156 -4.453 1 93.62 4 ALA B CA 1
ATOM 1415 C C . ALA B 1 4 ? 8.703 18.562 -4.09 1 93.62 4 ALA B C 1
ATOM 1417 O O . ALA B 1 4 ? 9.219 18.781 -2.99 1 93.62 4 ALA B O 1
ATOM 1418 N N . ARG B 1 5 ? 8.445 19.484 -4.93 1 92.81 5 ARG B N 1
ATOM 1419 C CA . ARG B 1 5 ? 8.969 20.828 -4.699 1 92.81 5 ARG B CA 1
ATOM 1420 C C . ARG B 1 5 ? 7.855 21.797 -4.328 1 92.81 5 ARG B C 1
ATOM 1422 O O . ARG B 1 5 ? 8.109 22.969 -4.059 1 92.81 5 ARG B O 1
ATOM 1429 N N . ILE B 1 6 ? 6.719 21.328 -4.375 1 93.75 6 ILE B N 1
ATOM 1430 C CA . ILE B 1 6 ? 5.559 22.125 -4.016 1 93.75 6 ILE B CA 1
ATOM 1431 C C . ILE B 1 6 ? 5.391 22.156 -2.498 1 93.75 6 ILE B C 1
ATOM 1433 O O . ILE B 1 6 ? 5.578 21.125 -1.834 1 93.75 6 ILE B O 1
ATOM 1437 N N . ASP B 1 7 ? 5.066 23.328 -2 1 95.12 7 ASP B N 1
ATOM 1438 C CA . ASP B 1 7 ? 4.746 23.422 -0.581 1 95.12 7 ASP B CA 1
ATOM 1439 C C . ASP B 1 7 ? 3.291 23.047 -0.315 1 95.12 7 ASP B C 1
ATOM 1441 O O . ASP B 1 7 ? 2.441 23.922 -0.125 1 95.12 7 ASP B O 1
ATOM 1445 N N . HIS B 1 8 ? 3.004 21.828 -0.158 1 97.94 8 HIS B N 1
ATOM 1446 C CA . HIS B 1 8 ? 1.65 21.312 0.021 1 97.94 8 HIS B CA 1
ATOM 1447 C C . HIS B 1 8 ? 1.058 21.766 1.349 1 97.94 8 HIS B C 1
ATOM 1449 O O . HIS B 1 8 ? -0.13 22.094 1.426 1 97.94 8 HIS B O 1
ATOM 1455 N N . ALA B 1 9 ? 1.882 21.812 2.369 1 97.12 9 ALA B N 1
ATOM 1456 C CA . ALA B 1 9 ? 1.434 22.203 3.701 1 97.12 9 ALA B CA 1
ATOM 1457 C C . ALA B 1 9 ? 0.885 23.625 3.701 1 97.12 9 ALA B C 1
ATOM 1459 O O . ALA B 1 9 ? -0.165 23.891 4.289 1 97.12 9 ALA B O 1
ATOM 1460 N N . ALA B 1 10 ? 1.618 24.531 3.066 1 97.56 10 ALA B N 1
ATOM 1461 C CA . ALA B 1 10 ? 1.164 25.922 3 1 97.56 10 ALA B CA 1
ATOM 1462 C C . ALA B 1 10 ? -0.194 26.016 2.311 1 97.56 10 ALA B C 1
ATOM 1464 O O . ALA B 1 10 ? -1.062 26.781 2.744 1 97.56 10 ALA B O 1
ATOM 1465 N N . TRP B 1 11 ? -0.32 25.297 1.254 1 98 11 TRP B N 1
ATOM 1466 C CA . TRP B 1 11 ? -1.604 25.266 0.56 1 98 11 TRP B CA 1
ATOM 1467 C C . TRP B 1 11 ? -2.715 24.797 1.49 1 98 11 TRP B C 1
ATOM 1469 O O . TRP B 1 11 ? -3.812 25.359 1.491 1 98 11 TRP B O 1
ATOM 1479 N N . VAL B 1 12 ? -2.443 23.781 2.25 1 98.25 12 VAL B N 1
ATOM 1480 C CA . VAL B 1 12 ? -3.441 23.219 3.145 1 98.25 12 VAL B CA 1
ATOM 1481 C C . VAL B 1 12 ? -3.807 24.219 4.23 1 98.25 12 VAL B C 1
ATOM 1483 O O . VAL B 1 12 ? -4.977 24.344 4.602 1 98.25 12 VAL B O 1
ATOM 1486 N N . GLU B 1 13 ? -2.826 24.906 4.785 1 98 13 GLU B N 1
ATOM 1487 C CA . GLU B 1 13 ? -3.107 25.953 5.773 1 98 13 GLU B CA 1
ATOM 1488 C C . GLU B 1 13 ? -4.059 27 5.215 1 98 13 GLU B C 1
ATOM 1490 O O . GLU B 1 13 ? -5.012 27.406 5.887 1 98 13 GLU B O 1
ATOM 1495 N N . ASP B 1 14 ? -3.814 27.391 3.994 1 97.75 14 ASP B N 1
ATOM 1496 C CA . ASP B 1 14 ? -4.695 28.344 3.34 1 97.75 14 ASP B CA 1
ATOM 1497 C C . ASP B 1 14 ? -6.09 27.766 3.133 1 97.75 14 ASP B C 1
ATOM 1499 O O . ASP B 1 14 ? -7.094 28.438 3.369 1 97.75 14 ASP B O 1
ATOM 1503 N N . ASN B 1 15 ? -6.102 26.562 2.676 1 97.12 15 ASN B N 1
ATOM 1504 C CA . ASN B 1 15 ? -7.371 25.875 2.477 1 97.12 15 ASN B CA 1
ATOM 1505 C C . ASN B 1 15 ? -8.164 25.766 3.775 1 97.12 15 ASN B C 1
ATOM 1507 O O . ASN B 1 15 ? -9.375 26.016 3.789 1 97.12 15 ASN B O 1
ATOM 1511 N N . ASN B 1 16 ? -7.488 25.328 4.832 1 96.69 16 ASN B N 1
ATOM 1512 C CA . ASN B 1 16 ? -8.125 25.234 6.141 1 96.69 16 ASN B CA 1
ATOM 1513 C C . ASN B 1 16 ? -8.703 26.562 6.586 1 96.69 16 ASN B C 1
ATOM 1515 O O . ASN B 1 16 ? -9.812 26.625 7.117 1 96.69 16 ASN B O 1
ATOM 1519 N N . ARG B 1 17 ? -7.91 27.656 6.41 1 96.88 17 ARG B N 1
ATOM 1520 C CA . ARG B 1 17 ? -8.406 28.984 6.742 1 96.88 17 ARG B CA 1
ATOM 1521 C C . ARG B 1 17 ? -9.695 29.297 5.992 1 96.88 17 ARG B C 1
ATOM 1523 O O . ARG B 1 17 ? -10.648 29.812 6.57 1 96.88 17 ARG B O 1
ATOM 1530 N N . GLY B 1 18 ? -9.688 28.969 4.746 1 95.56 18 GLY B N 1
ATOM 1531 C CA . GLY B 1 18 ? -10.883 29.172 3.938 1 95.56 18 GLY B CA 1
ATOM 1532 C C . GLY B 1 18 ? -12.086 28.391 4.441 1 95.56 18 GLY B C 1
ATOM 1533 O O . GLY B 1 18 ? -13.18 28.938 4.559 1 95.56 18 GLY B O 1
ATOM 1534 N N . TYR B 1 19 ? -11.922 27.141 4.758 1 93.25 19 TYR B N 1
ATOM 1535 C CA . TYR B 1 19 ? -13.008 26.297 5.262 1 93.25 19 TYR B CA 1
ATOM 1536 C C . TYR B 1 19 ? -13.5 26.797 6.613 1 93.25 19 TYR B C 1
ATOM 1538 O O . TYR B 1 19 ? -14.711 26.812 6.871 1 93.25 19 TYR B O 1
ATOM 1546 N N . ASN B 1 20 ? -12.531 27.125 7.449 1 95.69 20 ASN B N 1
ATOM 1547 C CA . ASN B 1 20 ? -12.906 27.641 8.758 1 95.69 20 ASN B CA 1
ATOM 1548 C C . ASN B 1 20 ? -13.797 28.875 8.633 1 95.69 20 ASN B C 1
ATOM 1550 O O . ASN B 1 20 ? -14.766 29.031 9.375 1 95.69 20 ASN B O 1
ATOM 1554 N N . GLN B 1 21 ? -13.453 29.766 7.727 1 95.12 21 GLN B N 1
ATOM 1555 C CA . GLN B 1 21 ? -14.25 30.969 7.504 1 95.12 21 GLN B CA 1
ATOM 1556 C C . GLN B 1 21 ? -15.625 30.625 6.945 1 95.12 21 GLN B C 1
ATOM 1558 O O . GLN B 1 21 ? -16.641 31.141 7.422 1 95.12 21 GLN B O 1
ATOM 1563 N N . MET B 1 22 ? -15.648 29.734 6.016 1 93.06 22 MET B N 1
ATOM 1564 C CA . MET B 1 22 ? -16.875 29.344 5.336 1 93.06 22 MET B CA 1
ATOM 1565 C C . MET B 1 22 ? -17.859 28.703 6.309 1 93.06 22 MET B C 1
ATOM 1567 O O . MET B 1 22 ? -19.062 28.938 6.223 1 93.06 22 MET B O 1
ATOM 1571 N N . TYR B 1 23 ? -17.297 27.938 7.23 1 92 23 TYR B N 1
ATOM 1572 C CA . TYR B 1 23 ? -18.188 27.156 8.086 1 92 23 TYR B CA 1
ATOM 1573 C C . TYR B 1 23 ? -18.219 27.719 9.508 1 92 23 TYR B C 1
ATOM 1575 O O . TYR B 1 23 ? -18.656 27.047 10.438 1 92 23 TYR B O 1
ATOM 1583 N N . ALA B 1 24 ? -17.75 28.906 9.719 1 91.5 24 ALA B N 1
ATOM 1584 C CA . ALA B 1 24 ? -17.609 29.547 11.023 1 91.5 24 ALA B CA 1
ATOM 1585 C C . ALA B 1 24 ? -18.938 29.578 11.773 1 91.5 24 ALA B C 1
ATOM 1587 O O . ALA B 1 24 ? -18.969 29.469 13 1 91.5 24 ALA B O 1
ATOM 1588 N N . LYS B 1 25 ? -20 29.594 11.086 1 91.25 25 LYS B N 1
ATOM 1589 C CA . LYS B 1 25 ? -21.312 29.75 11.727 1 91.25 25 LYS B CA 1
ATOM 1590 C C . LYS B 1 25 ? -21.984 28.406 11.969 1 91.25 25 LYS B C 1
ATOM 1592 O O . LYS B 1 25 ? -23.047 28.344 12.586 1 91.25 25 LYS B O 1
ATOM 1597 N N . ARG B 1 26 ? -21.359 27.406 11.445 1 89.19 26 ARG B N 1
ATOM 1598 C CA . ARG B 1 26 ? -21.922 26.078 11.648 1 89.19 26 ARG B CA 1
ATOM 1599 C C . ARG B 1 26 ? -21.578 25.547 13.039 1 89.19 26 ARG B C 1
ATOM 1601 O O . ARG B 1 26 ? -20.406 25.422 13.391 1 89.19 26 ARG B O 1
ATOM 1608 N N . ARG B 1 27 ? -22.625 25.234 13.859 1 87.5 27 ARG B N 1
ATOM 1609 C CA . ARG B 1 27 ? -22.453 24.844 15.258 1 87.5 27 ARG B CA 1
ATOM 1610 C C . ARG B 1 27 ? -21.688 23.531 15.367 1 87.5 27 ARG B C 1
ATOM 1612 O O . ARG B 1 27 ? -20.859 23.359 16.266 1 87.5 27 ARG B O 1
ATOM 1619 N N . SER B 1 28 ? -21.781 22.609 14.438 1 86.5 28 SER B N 1
ATOM 1620 C CA . SER B 1 28 ? -21.188 21.281 14.539 1 86.5 28 SER B CA 1
ATOM 1621 C C . SER B 1 28 ? -19.812 21.25 13.906 1 86.5 28 SER B C 1
ATOM 1623 O O . SER B 1 28 ? -19.109 20.234 13.992 1 86.5 28 SER B O 1
ATOM 1625 N N . TRP B 1 29 ? -19.375 22.406 13.359 1 86.19 29 TRP B N 1
ATOM 1626 C CA . TRP B 1 29 ? -18.094 22.422 12.664 1 86.19 29 TRP B CA 1
ATOM 1627 C C . TRP B 1 29 ? -16.938 22.578 13.641 1 86.19 29 TRP B C 1
ATOM 1629 O O . TRP B 1 29 ? -16.969 23.453 14.508 1 86.19 29 TRP B O 1
ATOM 1639 N N . LYS B 1 30 ? -15.984 21.609 13.555 1 85.62 30 LYS B N 1
ATOM 1640 C CA . LYS B 1 30 ? -14.727 21.734 14.273 1 85.62 30 LYS B CA 1
ATOM 1641 C C . LYS B 1 30 ? -13.641 22.312 13.375 1 85.62 30 LYS B C 1
ATOM 1643 O O . LYS B 1 30 ? -13.297 21.719 12.344 1 85.62 30 LYS B O 1
ATOM 1648 N N . PRO B 1 31 ? -13.094 23.438 13.773 1 91.81 31 PRO B N 1
ATOM 1649 C CA . PRO B 1 31 ? -12.117 24.109 12.898 1 91.81 31 PRO B CA 1
ATOM 1650 C C . PRO B 1 31 ? -10.875 23.25 12.656 1 91.81 31 PRO B C 1
ATOM 1652 O O . PRO B 1 31 ? -10.414 22.547 13.562 1 91.81 31 PRO B O 1
ATOM 1655 N N . ALA B 1 32 ? -10.406 23.297 11.438 1 94.12 32 ALA B N 1
ATOM 1656 C CA . ALA B 1 32 ? -9.133 22.688 11.062 1 94.12 32 ALA B CA 1
ATOM 1657 C C . ALA B 1 32 ? -7.965 23.578 11.461 1 94.12 32 ALA B C 1
ATOM 1659 O O . ALA B 1 32 ? -8.125 24.797 11.609 1 94.12 32 ALA B O 1
ATOM 1660 N N . PRO B 1 33 ? -6.852 23 11.727 1 94.44 33 PRO B N 1
ATOM 1661 C CA . PRO B 1 33 ? -5.711 23.828 12.109 1 94.44 33 PRO B CA 1
ATOM 1662 C C . PRO B 1 33 ? -5.27 24.781 10.992 1 94.44 33 PRO B C 1
ATOM 1664 O O . PRO B 1 33 ? -5.035 24.344 9.867 1 94.44 33 PRO B O 1
ATOM 1667 N N . GLU B 1 34 ? -5.074 26 11.32 1 96.12 34 GLU B N 1
ATOM 1668 C CA . GLU B 1 34 ? -4.613 27 10.352 1 96.12 34 GLU B CA 1
ATOM 1669 C C . GLU B 1 34 ? -3.088 27.031 10.281 1 96.12 34 GLU B C 1
ATOM 1671 O O . GLU B 1 34 ? -2.518 27.578 9.328 1 96.12 34 GLU B O 1
ATOM 1676 N N . LYS B 1 35 ? -2.51 26.609 11.32 1 96.38 35 LYS B N 1
ATOM 1677 C CA . LYS B 1 35 ? -1.079 26.312 11.352 1 96.38 35 LYS B CA 1
ATOM 1678 C C . LYS B 1 35 ? -0.824 24.844 11.664 1 96.38 35 LYS B C 1
ATOM 1680 O O . LYS B 1 35 ? -1.245 24.344 12.711 1 96.38 35 LYS B O 1
ATOM 1685 N N . LEU B 1 36 ? -0.188 24.266 10.781 1 95.38 36 LEU B N 1
ATOM 1686 C CA . LEU B 1 36 ? 0.039 22.828 10.938 1 95.38 36 LEU B CA 1
ATOM 1687 C C . LEU B 1 36 ? 1.248 22.562 11.828 1 95.38 36 LEU B C 1
ATOM 1689 O O . LEU B 1 36 ? 2.23 23.312 11.781 1 95.38 36 LEU B O 1
ATOM 1693 N N . THR B 1 37 ? 1.106 21.531 12.656 1 93.5 37 THR B N 1
ATOM 1694 C CA . THR B 1 37 ? 2.301 21.016 13.32 1 93.5 37 THR B CA 1
ATOM 1695 C C . THR B 1 37 ? 3.273 20.422 12.305 1 93.5 37 THR B C 1
ATOM 1697 O O . THR B 1 37 ? 2.916 20.219 11.141 1 93.5 37 THR B O 1
ATOM 1700 N N . ASP B 1 38 ? 4.5 20.141 12.695 1 92.62 38 ASP B N 1
ATOM 1701 C CA . ASP B 1 38 ? 5.48 19.516 11.82 1 92.62 38 ASP B CA 1
ATOM 1702 C C . ASP B 1 38 ? 4.969 18.188 11.289 1 92.62 38 ASP B C 1
ATOM 1704 O O . ASP B 1 38 ? 5.125 17.875 10.102 1 92.62 38 ASP B O 1
ATOM 1708 N N . PHE B 1 39 ? 4.387 17.391 12.18 1 93 39 PHE B N 1
ATOM 1709 C CA . PHE B 1 39 ? 3.824 16.094 11.812 1 93 39 PHE B CA 1
ATOM 1710 C C . PHE B 1 39 ? 2.734 16.266 10.758 1 93 39 PHE B C 1
ATOM 1712 O O . PHE B 1 39 ? 2.756 15.594 9.727 1 93 39 PHE B O 1
ATOM 1719 N N . GLN B 1 40 ? 1.846 17.172 11 1 95.38 40 GLN B N 1
ATOM 1720 C CA . GLN B 1 40 ? 0.741 17.406 10.078 1 95.38 40 GLN B CA 1
ATOM 1721 C C . GLN B 1 40 ? 1.251 17.875 8.719 1 95.38 40 GLN B C 1
ATOM 1723 O O . GLN B 1 40 ? 0.753 17.438 7.68 1 95.38 40 GLN B O 1
ATOM 1728 N N . ALA B 1 41 ? 2.225 18.75 8.719 1 96.56 41 ALA B N 1
ATOM 1729 C CA . ALA B 1 41 ? 2.799 19.281 7.484 1 96.56 41 ALA B CA 1
ATOM 1730 C C . ALA B 1 41 ? 3.434 18.172 6.66 1 96.56 41 ALA B C 1
ATOM 1732 O O . ALA B 1 41 ? 3.248 18.109 5.441 1 96.56 41 ALA B O 1
ATOM 1733 N N . LYS B 1 42 ? 4.133 17.297 7.305 1 96.5 42 LYS B N 1
ATOM 1734 C CA . LYS B 1 42 ? 4.734 16.172 6.617 1 96.5 42 LYS B CA 1
ATOM 1735 C C . LYS B 1 42 ? 3.668 15.281 5.977 1 96.5 42 LYS B C 1
ATOM 1737 O O . LYS B 1 42 ? 3.822 14.844 4.836 1 96.5 42 LYS B O 1
ATOM 1742 N N . VAL B 1 43 ? 2.629 15.062 6.734 1 97.56 43 VAL B N 1
ATOM 1743 C CA . VAL B 1 43 ? 1.545 14.219 6.238 1 97.56 43 VAL B CA 1
ATOM 1744 C C . VAL B 1 43 ? 0.935 14.844 4.988 1 97.56 43 VAL B C 1
ATOM 1746 O O . VAL B 1 43 ? 0.691 14.156 3.996 1 97.56 43 VAL B O 1
ATOM 1749 N N . MET B 1 44 ? 0.758 16.109 5.008 1 98.19 44 MET B N 1
ATOM 1750 C CA . MET B 1 44 ? 0.136 16.781 3.867 1 98.19 44 MET B CA 1
ATOM 1751 C C . MET B 1 44 ? 1.085 16.812 2.672 1 98.19 44 MET B C 1
ATOM 1753 O O . MET B 1 44 ? 0.645 16.734 1.523 1 98.19 44 MET B O 1
ATOM 1757 N N . ASP B 1 45 ? 2.352 16.922 2.951 1 98.12 45 ASP B N 1
ATOM 1758 C CA . ASP B 1 45 ? 3.322 16.797 1.869 1 98.12 45 ASP B CA 1
ATOM 1759 C C . ASP B 1 45 ? 3.266 15.406 1.247 1 98.12 45 ASP B C 1
ATOM 1761 O O . ASP B 1 45 ? 3.318 15.258 0.024 1 98.12 45 ASP B O 1
ATOM 1765 N N . ILE B 1 46 ? 3.139 14.383 2.062 1 98.06 46 ILE B N 1
ATOM 1766 C CA . ILE B 1 46 ? 3.023 13.016 1.577 1 98.06 46 ILE B CA 1
ATOM 1767 C C . ILE B 1 46 ? 1.773 12.875 0.713 1 98.06 46 ILE B C 1
ATOM 1769 O O . ILE B 1 46 ? 1.842 12.383 -0.415 1 98.06 46 ILE B O 1
ATOM 1773 N N . CYS B 1 47 ? 0.676 13.367 1.22 1 98.25 47 CYS B N 1
ATOM 1774 C CA . CYS B 1 47 ? -0.578 13.289 0.479 1 98.25 47 CYS B CA 1
ATOM 1775 C C . CYS B 1 47 ? -0.477 14.047 -0.84 1 98.25 47 CYS B C 1
ATOM 1777 O O . CYS B 1 47 ? -0.994 13.594 -1.862 1 98.25 47 CYS B O 1
ATOM 1779 N N . GLY B 1 48 ? 0.13 15.188 -0.797 1 97.88 48 GLY B N 1
ATOM 1780 C CA . GLY B 1 48 ? 0.293 15.977 -2.01 1 97.88 48 GLY B CA 1
ATOM 1781 C C . GLY B 1 48 ? 1.125 15.273 -3.068 1 97.88 48 GLY B C 1
ATOM 1782 O O . GLY B 1 48 ? 0.767 15.273 -4.246 1 97.88 48 GLY B O 1
ATOM 1783 N N . MET B 1 49 ? 2.17 14.68 -2.705 1 96.62 49 MET B N 1
ATOM 1784 C CA . MET B 1 49 ? 3.037 13.992 -3.66 1 96.62 49 MET B CA 1
ATOM 1785 C C . MET B 1 49 ? 2.369 12.734 -4.195 1 96.62 49 MET B C 1
ATOM 1787 O O . MET B 1 49 ? 2.416 12.461 -5.398 1 96.62 49 MET B O 1
ATOM 1791 N N . VAL B 1 50 ? 1.694 12.016 -3.377 1 96.88 50 VAL B N 1
ATOM 1792 C CA . VAL B 1 50 ? 1.015 10.781 -3.771 1 96.88 50 VAL B CA 1
ATOM 1793 C C . VAL B 1 50 ? -0.157 11.117 -4.691 1 96.88 50 VAL B C 1
ATOM 1795 O O . VAL B 1 50 ? -0.426 10.391 -5.652 1 96.88 50 VAL B O 1
ATOM 1798 N N . GLY B 1 51 ? -0.787 12.188 -4.426 1 95.75 51 GLY B N 1
ATOM 1799 C CA . GLY B 1 51 ? -1.982 12.562 -5.164 1 95.75 51 GLY B CA 1
ATOM 1800 C C . GLY B 1 51 ? -1.682 13.344 -6.43 1 95.75 51 GLY B C 1
ATOM 1801 O O . GLY B 1 51 ? -2.598 13.773 -7.133 1 95.75 51 GLY B O 1
ATOM 1802 N N . GLY B 1 52 ? -0.436 13.57 -6.703 1 94.31 52 GLY B N 1
ATOM 1803 C CA . GLY B 1 52 ? -0.102 14.375 -7.863 1 94.31 52 GLY B CA 1
ATOM 1804 C C . GLY B 1 52 ? -0.35 15.859 -7.652 1 94.31 52 GLY B C 1
ATOM 1805 O O . GLY B 1 52 ? -0.835 16.547 -8.555 1 94.31 52 GLY B O 1
ATOM 1806 N N . GLY B 1 53 ? -0.118 16.297 -6.484 1 95.88 53 GLY B N 1
ATOM 1807 C CA . GLY B 1 53 ? -0.43 17.641 -6.047 1 95.88 53 GLY B CA 1
ATOM 1808 C C . GLY B 1 53 ? -1.577 17.703 -5.055 1 95.88 53 GLY B C 1
ATOM 1809 O O . GLY B 1 53 ? -2.611 17.062 -5.258 1 95.88 53 GLY B O 1
ATOM 1810 N N . ILE B 1 54 ? -1.366 18.484 -4.02 1 96.94 54 ILE B N 1
ATOM 1811 C CA . ILE B 1 54 ? -2.316 18.5 -2.914 1 96.94 54 ILE B CA 1
ATOM 1812 C C . ILE B 1 54 ? -3.672 19 -3.408 1 96.94 54 ILE B C 1
ATOM 1814 O O . ILE B 1 54 ? -4.719 18.562 -2.926 1 96.94 54 ILE B O 1
ATOM 1818 N N . TYR B 1 55 ? -3.707 19.844 -4.402 1 94 55 TYR B N 1
ATOM 1819 C CA . TYR B 1 55 ? -4.945 20.391 -4.945 1 94 55 TYR B CA 1
ATOM 1820 C C . TYR B 1 55 ? -5.672 19.359 -5.801 1 94 55 TYR B C 1
ATOM 1822 O O . TYR B 1 55 ? -6.863 19.5 -6.078 1 94 55 TYR B O 1
ATOM 1830 N N . ASN B 1 56 ? -4.941 18.312 -6.27 1 94.31 56 ASN B N 1
ATOM 1831 C CA . ASN B 1 56 ? -5.508 17.234 -7.082 1 94.31 56 ASN B CA 1
ATOM 1832 C C . ASN B 1 56 ? -5.844 16.016 -6.234 1 94.31 56 ASN B C 1
ATOM 1834 O O . ASN B 1 56 ? -6.562 15.125 -6.684 1 94.31 56 ASN B O 1
ATOM 1838 N N . ALA B 1 57 ? -5.223 15.938 -5.016 1 96.5 57 ALA B N 1
ATOM 1839 C CA . ALA B 1 57 ? -5.391 14.758 -4.18 1 96.5 57 ALA B CA 1
ATOM 1840 C C . ALA B 1 57 ? -6.863 14.516 -3.857 1 96.5 57 ALA B C 1
ATOM 1842 O O . ALA B 1 57 ? -7.605 15.461 -3.566 1 96.5 57 ALA B O 1
ATOM 1843 N N . PRO B 1 58 ? -7.324 13.32 -4.012 1 97.56 58 PRO B N 1
ATOM 1844 C CA . PRO B 1 58 ? -8.742 13.031 -3.791 1 97.56 58 PRO B CA 1
ATOM 1845 C C . PRO B 1 58 ? -9.117 12.992 -2.309 1 97.56 58 PRO B C 1
ATOM 1847 O O . PRO B 1 58 ? -9.602 11.969 -1.82 1 97.56 58 PRO B O 1
ATOM 1850 N N . ILE B 1 59 ? -8.953 14.07 -1.656 1 97.88 59 ILE B N 1
ATOM 1851 C CA . ILE B 1 59 ? -9.188 14.18 -0.22 1 97.88 59 ILE B CA 1
ATOM 1852 C C . ILE B 1 59 ? -10.547 14.828 0.036 1 97.88 59 ILE B C 1
ATOM 1854 O O . ILE B 1 59 ? -10.906 15.805 -0.617 1 97.88 59 ILE B O 1
ATOM 1858 N N . ASN B 1 60 ? -11.312 14.211 0.873 1 96.06 60 ASN B N 1
ATOM 1859 C CA . ASN B 1 60 ? -12.477 14.891 1.441 1 96.06 60 ASN B CA 1
ATOM 1860 C C . ASN B 1 60 ? -12.086 15.766 2.629 1 96.06 60 ASN B C 1
ATOM 1862 O O . ASN B 1 60 ? -12.094 15.305 3.771 1 96.06 60 ASN B O 1
ATOM 1866 N N . TRP B 1 61 ? -11.867 16.938 2.379 1 95.31 61 TRP B N 1
ATOM 1867 C CA . TRP B 1 61 ? -11.242 17.859 3.332 1 95.31 61 TRP B CA 1
ATOM 1868 C C . TRP B 1 61 ? -12.133 18.047 4.555 1 95.31 61 TRP B C 1
ATOM 1870 O O . TRP B 1 61 ? -11.633 18.219 5.672 1 95.31 61 TRP B O 1
ATOM 1880 N N . GLU B 1 62 ? -13.422 18.031 4.434 1 90.31 62 GLU B N 1
ATOM 1881 C CA . GLU B 1 62 ? -14.367 18.266 5.516 1 90.31 62 GLU B CA 1
ATOM 1882 C C . GLU B 1 62 ? -14.312 17.156 6.551 1 90.31 62 GLU B C 1
ATOM 1884 O O . GLU B 1 62 ? -14.75 17.328 7.691 1 90.31 62 GLU B O 1
ATOM 1889 N N . LYS B 1 63 ? -13.758 16.109 6.137 1 92.81 63 LYS B N 1
ATOM 1890 C CA . LYS B 1 63 ? -13.828 14.93 7 1 92.81 63 LYS B CA 1
ATOM 1891 C C . LYS B 1 63 ? -12.445 14.555 7.527 1 92.81 63 LYS B C 1
ATOM 1893 O O . LYS B 1 63 ? -12.289 13.523 8.188 1 92.81 63 LYS B O 1
ATOM 1898 N N . VAL B 1 64 ? -11.453 15.312 7.215 1 95.75 64 VAL B N 1
ATOM 1899 C CA . VAL B 1 64 ? -10.125 15.047 7.754 1 95.75 64 VAL B CA 1
ATOM 1900 C C . VAL B 1 64 ? -10.141 15.195 9.273 1 95.75 64 VAL B C 1
ATOM 1902 O O . VAL B 1 64 ? -10.688 16.156 9.805 1 95.75 64 VAL B O 1
ATOM 1905 N N . SER B 1 65 ? -9.594 14.156 9.93 1 94.44 65 SER B N 1
ATOM 1906 C CA . SER B 1 65 ? -9.359 14.25 11.367 1 94.44 65 SER B CA 1
ATOM 1907 C C . SER B 1 65 ? -7.922 14.648 11.664 1 94.44 65 SER B C 1
ATOM 1909 O O . SER B 1 65 ? -6.984 13.906 11.352 1 94.44 65 SER B O 1
ATOM 1911 N N . TRP B 1 66 ? -7.707 15.664 12.273 1 93.94 66 TRP B N 1
ATOM 1912 C CA . TRP B 1 66 ? -6.398 16.297 12.414 1 93.94 66 TRP B CA 1
ATOM 1913 C C . TRP B 1 66 ? -5.73 15.875 13.719 1 93.94 66 TRP B C 1
ATOM 1915 O O . TRP B 1 66 ? -4.57 16.203 13.961 1 93.94 66 TRP B O 1
ATOM 1925 N N . GLY B 1 67 ? -6.266 14.953 14.453 1 79.44 67 GLY B N 1
ATOM 1926 C CA . GLY B 1 67 ? -5.676 14.43 15.672 1 79.44 67 GLY B CA 1
ATOM 1927 C C . GLY B 1 67 ? -5.387 15.516 16.703 1 79.44 67 GLY B C 1
ATOM 1928 O O . GLY B 1 67 ? -4.379 15.453 17.406 1 79.44 67 GLY B O 1
ATOM 1929 N N . VAL B 1 68 ? -6.074 16.609 16.719 1 62.09 68 VAL B N 1
ATOM 1930 C CA . VAL B 1 68 ? -5.859 17.703 17.672 1 62.09 68 VAL B CA 1
ATOM 1931 C C . VAL B 1 68 ? -6.445 17.312 19.031 1 62.09 68 VAL B C 1
ATOM 1933 O O . VAL B 1 68 ? -7.508 16.688 19.094 1 62.09 68 VAL B O 1
ATOM 1936 N N . GLY B 1 69 ? -5.582 17.156 20 1 54.47 69 GLY B N 1
ATOM 1937 C CA . GLY B 1 69 ? -5.945 16.922 21.391 1 54.47 69 GLY B CA 1
ATOM 1938 C C . GLY B 1 69 ? -5.137 15.812 22.031 1 54.47 69 GLY B C 1
ATOM 1939 O O . GLY B 1 69 ? -4.285 15.195 21.391 1 54.47 69 GLY B O 1
ATOM 1940 N N . HIS B 1 70 ? -5.176 15.586 23.297 1 48.22 70 HIS B N 1
ATOM 1941 C CA . HIS B 1 70 ? -4.371 14.758 24.188 1 48.22 70 HIS B CA 1
ATOM 1942 C C . HIS B 1 70 ? -4.336 13.305 23.719 1 48.22 70 HIS B C 1
ATOM 1944 O O . HIS B 1 70 ? -3.34 12.609 23.922 1 48.22 70 HIS B O 1
ATOM 1950 N N . ASN B 1 71 ? -5.449 12.867 23.188 1 45.16 71 ASN B N 1
ATOM 1951 C CA . ASN B 1 71 ? -5.641 11.43 23.078 1 45.16 71 ASN B CA 1
ATOM 1952 C C . ASN B 1 71 ? -5.391 10.93 21.656 1 45.16 71 ASN B C 1
ATOM 1954 O O . ASN B 1 71 ? -5.465 9.727 21.406 1 45.16 71 ASN B O 1
ATOM 1958 N N . HIS B 1 72 ? -5.305 11.93 20.609 1 58.31 72 HIS B N 1
ATOM 1959 C CA . HIS B 1 72 ? -5.359 11.328 19.281 1 58.31 72 HIS B CA 1
ATOM 1960 C C . HIS B 1 72 ? -4.16 11.742 18.438 1 58.31 72 HIS B C 1
ATOM 1962 O O . HIS B 1 72 ? -4.023 12.914 18.078 1 58.31 72 HIS B O 1
ATOM 1968 N N . SER B 1 73 ? -3.105 10.797 18.391 1 75.75 73 SER B N 1
ATOM 1969 C CA . SER B 1 73 ? -1.781 11.133 17.875 1 75.75 73 SER B CA 1
ATOM 1970 C C . SER B 1 73 ? -1.719 10.945 16.359 1 75.75 73 SER B C 1
ATOM 1972 O O . SER B 1 73 ? -0.761 11.375 15.711 1 75.75 73 SER B O 1
ATOM 1974 N N . GLY B 1 74 ? -2.969 10.562 15.812 1 92.06 74 GLY B N 1
ATOM 1975 C CA . GLY B 1 74 ? -2.777 10.336 14.391 1 92.06 74 GLY B CA 1
ATOM 1976 C C . GLY B 1 74 ? -3.656 11.219 13.523 1 92.06 74 GLY B C 1
ATOM 1977 O O . GLY B 1 74 ? -4.539 11.914 14.031 1 92.06 74 GLY B O 1
ATOM 1978 N N . ILE B 1 75 ? -3.416 11.445 12.305 1 95.62 75 ILE B N 1
ATOM 1979 C CA . ILE B 1 75 ? -4.23 12.117 11.305 1 95.62 75 ILE B CA 1
ATOM 1980 C C . ILE B 1 75 ? -4.934 11.078 10.43 1 95.62 75 ILE B C 1
ATOM 1982 O O . ILE B 1 75 ? -4.328 10.078 10.031 1 95.62 75 ILE B O 1
ATOM 1986 N N . PHE B 1 76 ? -6.199 11.281 10.188 1 96.75 76 PHE B N 1
ATOM 1987 C CA . PHE B 1 76 ? -6.984 10.406 9.32 1 96.75 76 PHE B CA 1
ATOM 1988 C C . PHE B 1 76 ? -7.484 11.164 8.102 1 96.75 76 PHE B C 1
ATOM 1990 O O . PHE B 1 76 ? -8.211 12.156 8.227 1 96.75 76 PHE B O 1
ATOM 1997 N N . VAL B 1 77 ? -7.117 10.75 6.945 1 98 77 VAL B N 1
ATOM 1998 C CA . VAL B 1 77 ? -7.387 11.445 5.691 1 98 77 VAL B CA 1
ATOM 1999 C C . VAL B 1 77 ? -8.289 10.586 4.809 1 98 77 VAL B C 1
ATOM 2001 O O . VAL B 1 77 ? -7.84 9.594 4.23 1 98 77 VAL B O 1
ATOM 2004 N N . PRO B 1 78 ? -9.547 10.938 4.723 1 98.31 78 PRO B N 1
ATOM 2005 C CA . PRO B 1 78 ? -10.383 10.25 3.732 1 98.31 78 PRO B CA 1
ATOM 2006 C C . PRO B 1 78 ? -9.891 10.461 2.303 1 98.31 78 PRO B C 1
ATOM 2008 O O . PRO B 1 78 ? -9.68 11.594 1.875 1 98.31 78 PRO B O 1
ATOM 2011 N N . TRP B 1 79 ? -9.703 9.422 1.576 1 98.5 79 TRP B N 1
ATOM 2012 C CA . TRP B 1 79 ? -9.125 9.383 0.236 1 98.5 79 TRP B CA 1
ATOM 2013 C C . TRP B 1 79 ? -10.117 8.805 -0.767 1 98.5 79 TRP B C 1
ATOM 2015 O O . TRP B 1 79 ? -10.398 7.605 -0.757 1 98.5 79 TRP B O 1
ATOM 2025 N N . ARG B 1 80 ? -10.648 9.57 -1.664 1 97 80 ARG B N 1
ATOM 2026 C CA . ARG B 1 80 ? -11.781 9.227 -2.516 1 97 80 ARG B CA 1
ATOM 2027 C C . ARG B 1 80 ? -11.328 8.438 -3.738 1 97 80 ARG B C 1
ATOM 2029 O O . ARG B 1 80 ? -11.992 8.461 -4.777 1 97 80 ARG B O 1
ATOM 2036 N N . ASP B 1 81 ? -10.297 7.918 -3.742 1 94.88 81 ASP B N 1
ATOM 2037 C CA . ASP B 1 81 ? -9.773 6.941 -4.695 1 94.88 81 ASP B CA 1
ATOM 2038 C C . ASP B 1 81 ? -9.312 5.672 -3.982 1 94.88 81 ASP B C 1
ATOM 2040 O O . ASP B 1 81 ? -8.367 5.711 -3.193 1 94.88 81 ASP B O 1
ATOM 2044 N N . GLY B 1 82 ? -9.969 4.656 -4.262 1 95.81 82 GLY B N 1
ATOM 2045 C CA . GLY B 1 82 ? -9.734 3.398 -3.572 1 95.81 82 GLY B CA 1
ATOM 2046 C C . GLY B 1 82 ? -8.867 2.438 -4.363 1 95.81 82 GLY B C 1
ATOM 2047 O O . GLY B 1 82 ? -9.078 1.223 -4.316 1 95.81 82 GLY B O 1
ATOM 2048 N N . ARG B 1 83 ? -7.961 3.02 -5.172 1 95.56 83 ARG B N 1
ATOM 2049 C CA . ARG B 1 83 ? -7.039 2.209 -5.961 1 95.56 83 ARG B CA 1
ATOM 2050 C C . ARG B 1 83 ? -5.625 2.785 -5.91 1 95.56 83 ARG B C 1
ATOM 2052 O O . ARG B 1 83 ? -5.43 3.98 -6.129 1 95.56 83 ARG B O 1
ATOM 2059 N N . MET B 1 84 ? -4.66 1.964 -5.578 1 96.44 84 MET B N 1
ATOM 2060 C CA . MET B 1 84 ? -3.25 2.34 -5.637 1 96.44 84 MET B CA 1
ATOM 2061 C C . MET B 1 84 ? -2.398 1.181 -6.145 1 96.44 84 MET B C 1
ATOM 2063 O O . MET B 1 84 ? -2.6 0.034 -5.742 1 96.44 84 MET B O 1
ATOM 2067 N N . SER B 1 85 ? -1.496 1.47 -7.016 1 95.56 85 SER B N 1
ATOM 2068 C CA . SER B 1 85 ? -0.657 0.423 -7.59 1 95.56 85 SER B CA 1
ATOM 2069 C C . SER B 1 85 ? 0.819 0.681 -7.309 1 95.56 85 SER B C 1
ATOM 2071 O O . SER B 1 85 ? 1.198 1.789 -6.922 1 95.56 85 SER B O 1
ATOM 2073 N N . THR B 1 86 ? 1.662 -0.367 -7.457 1 95.19 86 THR B N 1
ATOM 2074 C CA . THR B 1 86 ? 3.096 -0.292 -7.191 1 95.19 86 THR B CA 1
ATOM 2075 C C . THR B 1 86 ? 3.828 0.353 -8.367 1 95.19 86 THR B C 1
ATOM 2077 O O . THR B 1 86 ? 4.984 0.759 -8.234 1 95.19 86 THR B O 1
ATOM 2080 N N . PHE B 1 87 ? 3.035 0.275 -9.43 1 84.25 87 PHE B N 1
ATOM 2081 C CA . PHE B 1 87 ? 3.635 0.887 -10.609 1 84.25 87 PHE B CA 1
ATOM 2082 C C . PHE B 1 87 ? 2.586 1.634 -11.422 1 84.25 87 PHE B C 1
ATOM 2084 O O . PHE B 1 87 ? 1.407 1.646 -11.062 1 84.25 87 PHE B O 1
ATOM 2091 N N . ASP B 1 88 ? 2.916 2.387 -12.469 1 74.25 88 ASP B N 1
ATOM 2092 C CA . ASP B 1 88 ? 2.047 3.295 -13.211 1 74.25 88 ASP B CA 1
ATOM 2093 C C . ASP B 1 88 ? 1.676 4.512 -12.367 1 74.25 88 ASP B C 1
ATOM 2095 O O . ASP B 1 88 ? 0.642 4.516 -11.695 1 74.25 88 ASP B O 1
ATOM 2099 N N . PHE B 1 89 ? 2.342 5.465 -12.297 1 67.94 89 PHE B N 1
ATOM 2100 C CA . PHE B 1 89 ? 2.311 6.699 -11.516 1 67.94 89 PHE B CA 1
ATOM 2101 C C . PHE B 1 89 ? 2.723 6.441 -10.078 1 67.94 89 PHE B C 1
ATOM 2103 O O . PHE B 1 89 ? 2.975 7.383 -9.32 1 67.94 89 PHE B O 1
ATOM 2110 N N . TYR B 1 90 ? 2.725 5.246 -9.57 1 76.94 90 TYR B N 1
ATOM 2111 C CA . TYR B 1 90 ? 3.408 4.617 -8.445 1 76.94 90 TYR B CA 1
ATOM 2112 C C . TYR B 1 90 ? 2.926 5.191 -7.117 1 76.94 90 TYR B C 1
ATOM 2114 O O . TYR B 1 90 ? 3.73 5.48 -6.23 1 76.94 90 TYR B O 1
ATOM 2122 N N . PRO B 1 91 ? 1.554 5.336 -7.055 1 91.44 91 PRO B N 1
ATOM 2123 C CA . PRO B 1 91 ? 1.129 5.969 -5.805 1 91.44 91 PRO B CA 1
ATOM 2124 C C . PRO B 1 91 ? 1.384 5.09 -4.582 1 91.44 91 PRO B C 1
ATOM 2126 O O . PRO B 1 91 ? 1.76 5.594 -3.52 1 91.44 91 PRO B O 1
ATOM 2129 N N . LEU B 1 92 ? 1.225 3.809 -4.738 1 96.69 92 LEU B N 1
ATOM 2130 C CA . LEU B 1 92 ? 1.384 2.918 -3.592 1 96.69 92 LEU B CA 1
ATOM 2131 C C . LEU B 1 92 ? 2.842 2.863 -3.146 1 96.69 92 LEU B C 1
ATOM 2133 O O . LEU B 1 92 ? 3.139 3.031 -1.961 1 96.69 92 LEU B O 1
ATOM 2137 N N . THR B 1 93 ? 3.717 2.627 -4.117 1 97.06 93 THR B N 1
ATOM 2138 C CA . THR B 1 93 ? 5.141 2.58 -3.803 1 97.06 93 THR B CA 1
ATOM 2139 C C . THR B 1 93 ? 5.613 3.91 -3.223 1 97.06 93 THR B C 1
ATOM 2141 O O . THR B 1 93 ? 6.328 3.938 -2.221 1 97.06 93 THR B O 1
ATOM 2144 N N . LEU B 1 94 ? 5.188 4.98 -3.826 1 97.25 94 LEU B N 1
ATOM 2145 C CA . LEU B 1 94 ? 5.578 6.305 -3.361 1 97.25 94 LEU B CA 1
ATOM 2146 C C . LEU B 1 94 ? 5.094 6.543 -1.935 1 97.25 94 LEU B C 1
ATOM 2148 O O . LEU B 1 94 ? 5.844 7.059 -1.099 1 97.25 94 LEU B O 1
ATOM 2152 N N . LEU B 1 95 ? 3.863 6.211 -1.618 1 97.88 95 LEU B N 1
ATOM 2153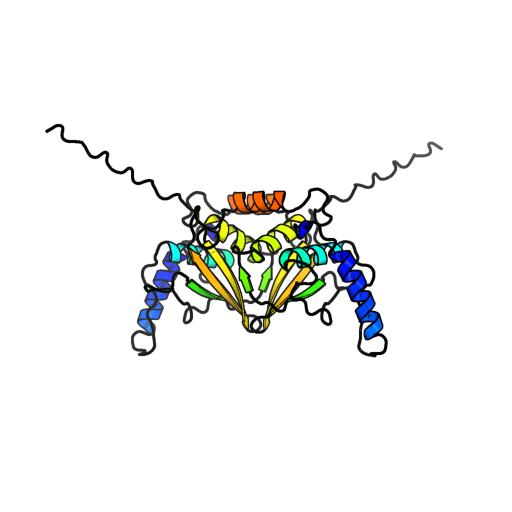 C CA . LEU B 1 95 ? 3.312 6.352 -0.274 1 97.88 95 LEU B CA 1
ATOM 2154 C C . LEU B 1 95 ? 4.176 5.617 0.747 1 97.88 95 LEU B C 1
ATOM 2156 O O . LEU B 1 95 ? 4.566 6.195 1.764 1 97.88 95 LEU B O 1
ATOM 2160 N N . VAL B 1 96 ? 4.496 4.367 0.44 1 97.5 96 VAL B N 1
ATOM 2161 C CA . VAL B 1 96 ? 5.254 3.525 1.36 1 97.5 96 VAL B CA 1
ATOM 2162 C C . VAL B 1 96 ? 6.652 4.105 1.559 1 97.5 96 VAL B C 1
ATOM 2164 O O . VAL B 1 96 ? 7.125 4.23 2.691 1 97.5 96 VAL B O 1
ATOM 2167 N N . LEU B 1 97 ? 7.293 4.516 0.499 1 96.69 97 LEU B N 1
ATOM 2168 C CA . LEU B 1 97 ? 8.656 5.031 0.598 1 96.69 97 LEU B CA 1
ATOM 2169 C C . LEU B 1 97 ? 8.68 6.359 1.346 1 96.69 97 LEU B C 1
ATOM 2171 O O . LEU B 1 97 ? 9.555 6.586 2.188 1 96.69 97 LEU B O 1
ATOM 2175 N N . LEU B 1 98 ? 7.734 7.238 1.038 1 97.5 98 LEU B N 1
ATOM 2176 C CA . LEU B 1 98 ? 7.664 8.523 1.727 1 97.5 98 LEU B CA 1
ATOM 2177 C C . LEU B 1 98 ? 7.449 8.328 3.223 1 97.5 98 LEU B C 1
ATOM 2179 O O . LEU B 1 98 ? 8.078 9 4.039 1 97.5 98 LEU B O 1
ATOM 2183 N N . CYS B 1 99 ? 6.578 7.441 3.609 1 97.19 99 CYS B N 1
ATOM 2184 C CA . CYS B 1 99 ? 6.297 7.176 5.016 1 97.19 99 CYS B CA 1
ATOM 2185 C C . CYS B 1 99 ? 7.535 6.656 5.73 1 97.19 99 CYS B C 1
ATOM 2187 O O . CYS B 1 99 ? 7.816 7.055 6.863 1 97.19 99 CYS B O 1
ATOM 2189 N N . HIS B 1 100 ? 8.219 5.777 5.102 1 96.31 100 HIS B N 1
ATOM 2190 C CA . HIS B 1 100 ? 9.445 5.27 5.703 1 96.31 100 HIS B CA 1
ATOM 2191 C C . HIS B 1 100 ? 10.492 6.367 5.828 1 96.31 100 HIS B C 1
ATOM 2193 O O . HIS B 1 100 ? 11.211 6.441 6.832 1 96.31 100 HIS B O 1
ATOM 2199 N N . GLU B 1 101 ? 10.555 7.203 4.816 1 95.69 101 GLU B N 1
ATOM 2200 C CA . GLU B 1 101 ? 11.5 8.312 4.867 1 95.69 101 GLU B CA 1
ATOM 2201 C C . GLU B 1 101 ? 11.18 9.258 6.023 1 95.69 101 GLU B C 1
ATOM 2203 O O . GLU B 1 101 ? 12.086 9.773 6.676 1 95.69 101 GLU B O 1
ATOM 2208 N N . ALA B 1 102 ? 9.977 9.453 6.293 1 95.38 102 ALA B N 1
ATOM 2209 C CA . ALA B 1 102 ? 9.516 10.391 7.309 1 95.38 102 ALA B CA 1
ATOM 2210 C C . ALA B 1 102 ? 9.414 9.719 8.672 1 95.38 102 ALA B C 1
ATOM 2212 O O . ALA B 1 102 ? 9.188 10.391 9.688 1 95.38 102 ALA B O 1
ATOM 2213 N N . ARG B 1 103 ? 9.508 8.391 8.734 1 94.19 103 ARG B N 1
ATOM 2214 C CA . ARG B 1 103 ? 9.242 7.574 9.914 1 94.19 103 ARG B CA 1
ATOM 2215 C C . ARG B 1 103 ? 7.844 7.836 10.461 1 94.19 103 ARG B C 1
ATOM 2217 O O . ARG B 1 103 ? 7.672 8.047 11.664 1 94.19 103 ARG B O 1
ATOM 2224 N N . ILE B 1 104 ? 6.973 7.859 9.594 1 94.5 104 ILE B N 1
ATOM 2225 C CA . ILE B 1 104 ? 5.551 7.965 9.898 1 94.5 104 ILE B CA 1
ATOM 2226 C C . ILE B 1 104 ? 4.844 6.664 9.516 1 94.5 104 ILE B C 1
ATOM 2228 O O . ILE B 1 104 ? 4.977 6.188 8.383 1 94.5 104 ILE B O 1
ATOM 2232 N N . ARG B 1 105 ? 4.207 6.09 10.453 1 95.44 105 ARG B N 1
ATOM 2233 C CA . ARG B 1 105 ? 3.402 4.914 10.141 1 95.44 105 ARG B CA 1
ATOM 2234 C C . ARG B 1 105 ? 2.141 5.301 9.375 1 95.44 105 ARG B C 1
ATOM 2236 O O . ARG B 1 105 ? 1.413 6.207 9.789 1 95.44 105 ARG B O 1
ATOM 2243 N N . CYS B 1 106 ? 1.909 4.699 8.297 1 96.69 106 CYS B N 1
ATOM 2244 C CA . CYS B 1 106 ? 0.695 4.898 7.52 1 96.69 106 CYS B CA 1
ATOM 2245 C C . CYS B 1 106 ? -0.09 3.6 7.387 1 96.69 106 CYS B C 1
ATOM 2247 O O . CYS B 1 106 ? 0.497 2.529 7.219 1 96.69 106 CYS B O 1
ATOM 2249 N N . GLU B 1 107 ? -1.35 3.686 7.5 1 96.62 107 GLU B N 1
ATOM 2250 C CA . GLU B 1 107 ? -2.281 2.584 7.273 1 96.62 107 GLU B CA 1
ATOM 2251 C C . GLU B 1 107 ? -3.307 2.941 6.199 1 96.62 107 GLU B C 1
ATOM 2253 O O . GLU B 1 107 ? -3.881 4.031 6.223 1 96.62 107 GLU B O 1
ATOM 2258 N N . ILE B 1 108 ? -3.445 2.072 5.188 1 97.69 108 ILE B N 1
ATOM 2259 C CA . ILE B 1 108 ? -4.527 2.172 4.215 1 97.69 108 ILE B CA 1
ATOM 2260 C C . ILE B 1 108 ? -5.707 1.31 4.66 1 97.69 108 ILE B C 1
ATOM 2262 O O . ILE B 1 108 ? -5.527 0.144 5.023 1 97.69 108 ILE B O 1
ATOM 2266 N N . ARG B 1 109 ? -6.867 1.902 4.645 1 97.94 109 ARG B N 1
ATOM 2267 C CA . ARG B 1 109 ? -8.07 1.181 5.035 1 97.94 109 ARG B CA 1
ATOM 2268 C C . ARG B 1 109 ? -9.172 1.342 3.986 1 97.94 109 ARG B C 1
ATOM 2270 O O . ARG B 1 109 ? -9.406 2.447 3.492 1 97.94 109 ARG B O 1
ATOM 2277 N N . ALA B 1 110 ? -9.789 0.241 3.627 1 98.44 110 ALA B N 1
ATOM 2278 C CA . ALA B 1 110 ? -10.977 0.294 2.77 1 98.44 110 ALA B CA 1
ATOM 2279 C C . ALA B 1 110 ? -12.203 0.753 3.553 1 98.44 110 ALA B C 1
ATOM 2281 O O . ALA B 1 110 ? -12.766 -0.012 4.34 1 98.44 110 ALA B O 1
ATOM 2282 N N . LYS B 1 111 ? -12.641 1.91 3.289 1 97.94 111 LYS B N 1
ATOM 2283 C CA . LYS B 1 111 ? -13.773 2.469 4.02 1 97.94 111 LYS B CA 1
ATOM 2284 C C . LYS B 1 111 ? -15.086 2.133 3.326 1 97.94 111 LYS B C 1
ATOM 2286 O O . LYS B 1 111 ? -16.109 1.911 3.988 1 97.94 111 LYS B O 1
ATOM 2291 N N . SER B 1 112 ? -15.102 2.188 2.082 1 97.06 112 SER B N 1
ATOM 2292 C CA . SER B 1 112 ? -16.203 1.813 1.193 1 97.06 112 SER B CA 1
ATOM 2293 C C . SER B 1 112 ? -15.688 1.499 -0.21 1 97.06 112 SER B C 1
ATOM 2295 O O . SER B 1 112 ? -14.5 1.639 -0.489 1 97.06 112 SER B O 1
ATOM 2297 N N . ALA B 1 113 ? -16.578 0.99 -1.028 1 96.88 113 ALA B N 1
ATOM 2298 C CA . ALA B 1 113 ? -16.172 0.683 -2.395 1 96.88 113 ALA B CA 1
ATOM 2299 C C . ALA B 1 113 ? -15.555 1.906 -3.072 1 96.88 113 ALA B C 1
ATOM 2301 O O . ALA B 1 113 ? -16.188 2.967 -3.133 1 96.88 113 ALA B O 1
ATOM 2302 N N . GLY B 1 114 ? -14.305 1.754 -3.416 1 97.38 114 GLY B N 1
ATOM 2303 C CA . GLY B 1 114 ? -13.641 2.807 -4.168 1 97.38 114 GLY B CA 1
ATOM 2304 C C . GLY B 1 114 ? -13.109 3.922 -3.287 1 97.38 114 GLY B C 1
ATOM 2305 O O . GLY B 1 114 ? -12.695 4.969 -3.787 1 97.38 114 GLY B O 1
ATOM 2306 N N . HIS B 1 115 ? -13.102 3.707 -1.938 1 98.06 115 HIS B N 1
ATOM 2307 C CA . HIS B 1 115 ? -12.672 4.773 -1.04 1 98.06 115 HIS B CA 1
ATOM 2308 C C . HIS B 1 115 ? -11.711 4.242 0.021 1 98.06 115 HIS B C 1
ATOM 2310 O O . HIS B 1 115 ? -12.023 3.277 0.723 1 98.06 115 HIS B O 1
ATOM 2316 N N . PHE B 1 116 ? -10.617 4.93 0.186 1 98.44 116 PHE B N 1
ATOM 2317 C CA . PHE B 1 116 ? -9.664 4.629 1.245 1 98.44 116 PHE B CA 1
ATOM 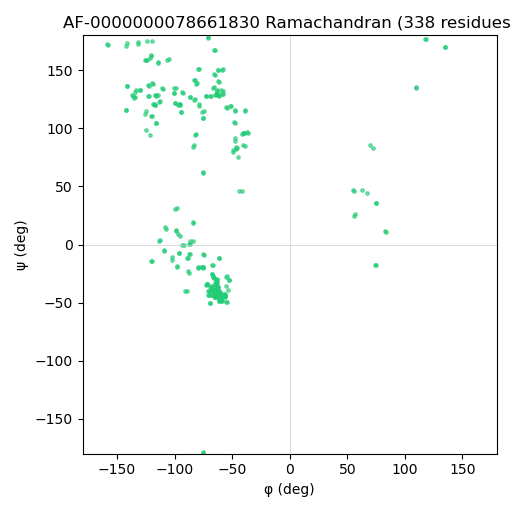2318 C C . PHE B 1 116 ? -9.758 5.652 2.369 1 98.44 116 PHE B C 1
ATOM 2320 O O . PHE B 1 116 ? -10.359 6.715 2.197 1 98.44 116 PHE B O 1
ATOM 2327 N N . GLU B 1 117 ? -9.312 5.301 3.445 1 98.38 117 GLU B N 1
ATOM 2328 C CA . GLU B 1 117 ? -8.805 6.207 4.469 1 98.38 117 GLU B CA 1
ATOM 2329 C C . GLU B 1 117 ? -7.316 5.969 4.723 1 98.38 117 GLU B C 1
ATOM 2331 O O . GLU B 1 117 ? -6.879 4.824 4.871 1 98.38 117 GLU B O 1
ATOM 2336 N N . LEU B 1 118 ? -6.57 6.992 4.68 1 98.19 118 LEU B N 1
ATOM 2337 C CA . LEU B 1 118 ? -5.164 6.938 5.062 1 98.19 118 LEU B CA 1
ATOM 2338 C C . LEU B 1 118 ? -4.965 7.465 6.48 1 98.19 118 LEU B C 1
ATOM 2340 O O . LEU B 1 118 ? -5.348 8.602 6.785 1 98.19 118 LEU B O 1
ATOM 2344 N N . SER B 1 119 ? -4.414 6.664 7.34 1 96.62 119 SER B N 1
ATOM 2345 C CA . SER B 1 119 ? -4.121 7.07 8.711 1 96.62 119 SER B CA 1
ATOM 2346 C C . SER B 1 119 ? -2.621 7.184 8.945 1 96.62 119 SER B C 1
ATOM 2348 O O . SER B 1 119 ? -1.862 6.277 8.602 1 96.62 119 SER B O 1
ATOM 2350 N N . PHE B 1 120 ? -2.273 8.234 9.562 1 96.38 120 PHE B N 1
ATOM 2351 C CA . PHE B 1 120 ? -0.86 8.516 9.789 1 96.38 120 PHE B CA 1
ATOM 2352 C C . PHE B 1 120 ? -0.571 8.695 11.273 1 96.38 120 PHE B C 1
ATOM 2354 O O . PHE B 1 120 ? -1.327 9.359 11.984 1 96.38 120 PHE B O 1
ATOM 2361 N N . PHE B 1 121 ? 0.54 8.109 11.734 1 93.38 121 PHE B N 1
ATOM 2362 C CA . PHE B 1 121 ? 0.982 8.211 13.125 1 93.38 121 PHE B CA 1
ATOM 2363 C C . PHE B 1 121 ? 2.479 8.5 13.195 1 93.38 121 PHE B C 1
ATOM 2365 O O . PHE B 1 121 ? 3.283 7.773 12.609 1 93.38 121 PHE B O 1
ATOM 2372 N N . GLN B 1 122 ? 2.811 9.5 13.875 1 90.38 122 GLN B N 1
ATOM 2373 C CA . GLN B 1 122 ? 4.227 9.82 14.047 1 90.38 122 GLN B CA 1
ATOM 2374 C C . GLN B 1 122 ? 4.938 8.742 14.859 1 90.38 122 GLN B C 1
ATOM 2376 O O . GLN B 1 122 ? 4.41 8.273 15.875 1 90.38 122 GLN B O 1
ATOM 2381 N N . ARG B 1 123 ? 6.113 8.398 14.336 1 89.88 123 ARG B N 1
ATOM 2382 C CA . ARG B 1 123 ? 6.98 7.441 15.016 1 89.88 123 ARG B CA 1
ATOM 2383 C C . ARG B 1 123 ? 8.414 7.961 15.094 1 89.88 123 ARG B C 1
ATOM 2385 O O . ARG B 1 123 ? 8.688 9.094 14.688 1 89.88 123 ARG B O 1
ATOM 2392 N N . SER B 1 124 ? 9.219 7.215 15.828 1 85.19 124 SER B N 1
ATOM 2393 C CA . SER B 1 124 ? 10.602 7.629 16 1 85.19 124 SER B CA 1
ATOM 2394 C C . SER B 1 124 ? 11.562 6.57 15.469 1 85.19 124 SER B C 1
ATOM 2396 O O . SER B 1 124 ? 11.133 5.559 14.914 1 85.19 124 SER B O 1
ATOM 2398 N N . HIS B 1 125 ? 12.867 6.887 15.484 1 82.62 125 HIS B N 1
ATOM 2399 C CA . HIS B 1 125 ? 13.898 5.949 15.047 1 82.62 125 HIS B CA 1
ATOM 2400 C C . HIS B 1 125 ? 14.164 4.887 16.109 1 82.62 125 HIS B C 1
ATOM 2402 O O . HIS B 1 125 ? 14.758 3.848 15.82 1 82.62 125 HIS B O 1
ATOM 2408 N N . GLU B 1 126 ? 13.758 5.238 17.266 1 80 126 GLU B N 1
ATOM 2409 C CA . GLU B 1 126 ? 14.008 4.324 18.375 1 80 126 GLU B CA 1
ATOM 2410 C C . GLU B 1 126 ? 12.719 3.969 19.109 1 80 126 GLU B C 1
ATOM 2412 O O . GLU B 1 126 ? 11.688 4.613 18.906 1 80 126 GLU B O 1
ATOM 2417 N N . GLY B 1 127 ? 12.852 2.865 19.781 1 78.62 127 GLY B N 1
ATOM 2418 C CA . GLY B 1 127 ? 11.695 2.424 20.547 1 78.62 127 GLY B CA 1
ATOM 2419 C C . GLY B 1 127 ? 11.141 1.09 20.094 1 78.62 127 GLY B C 1
ATOM 2420 O O . GLY B 1 127 ? 11.688 0.469 19.172 1 78.62 127 GLY B O 1
ATOM 2421 N N . GLY B 1 128 ? 10.133 0.644 20.828 1 72.94 128 GLY B N 1
ATOM 2422 C CA . GLY B 1 128 ? 9.484 -0.611 20.484 1 72.94 128 GLY B CA 1
ATOM 2423 C C . GLY B 1 128 ? 8.648 -0.52 19.219 1 72.94 128 GLY B C 1
ATOM 2424 O O . GLY B 1 128 ? 8.602 0.531 18.578 1 72.94 128 GLY B O 1
ATOM 2425 N N . MET B 1 129 ? 8.055 -1.524 18.75 1 70.31 129 MET B N 1
ATOM 2426 C CA . MET B 1 129 ? 7.289 -1.682 17.516 1 70.31 129 MET B CA 1
ATOM 2427 C C . MET B 1 129 ? 6.211 -0.606 17.406 1 70.31 129 MET B C 1
ATOM 2429 O O . MET B 1 129 ? 5.965 -0.079 16.312 1 70.31 129 MET B O 1
ATOM 2433 N N . ALA B 1 130 ? 5.738 -0.187 18.547 1 74.25 130 ALA B N 1
ATOM 2434 C CA . ALA B 1 130 ? 4.645 0.785 18.516 1 74.25 130 ALA B CA 1
ATOM 2435 C C . ALA B 1 130 ? 5.184 2.211 18.422 1 74.25 130 ALA B C 1
ATOM 2437 O O . ALA B 1 130 ? 4.438 3.143 18.109 1 74.25 130 ALA B O 1
ATOM 2438 N N . LEU B 1 131 ? 6.512 2.35 18.562 1 80 131 LEU B N 1
ATOM 2439 C CA . LEU B 1 131 ? 7.035 3.707 18.688 1 80 131 LEU B CA 1
ATOM 2440 C C . LEU B 1 131 ? 8.016 4.012 17.562 1 80 131 LEU B C 1
ATOM 2442 O O . LEU B 1 131 ? 8.32 5.176 17.297 1 80 131 LEU B O 1
ATOM 2446 N N . ARG B 1 132 ? 8.391 2.961 16.938 1 86.44 132 ARG B N 1
ATOM 2447 C CA . ARG B 1 132 ? 9.422 3.176 15.938 1 86.44 132 ARG B CA 1
ATOM 2448 C C . ARG B 1 132 ? 8.891 2.883 14.539 1 86.44 132 ARG B C 1
ATOM 2450 O O . ARG B 1 132 ? 7.898 2.166 14.383 1 86.44 132 ARG B O 1
ATOM 2457 N N . HIS B 1 133 ? 9.477 3.424 13.586 1 92.31 133 HIS B N 1
ATOM 2458 C CA . HIS B 1 133 ? 9.273 3.152 12.172 1 92.31 133 HIS B CA 1
ATOM 2459 C C . HIS B 1 133 ? 10.594 3.201 11.406 1 92.31 133 HIS B C 1
ATOM 2461 O O . HIS B 1 133 ? 11.305 4.207 11.453 1 92.31 133 HIS B O 1
ATOM 2467 N N . PRO B 1 134 ? 11 2.145 10.875 1 92.38 134 PRO B N 1
ATOM 2468 C CA . PRO B 1 134 ? 12.273 2.143 10.148 1 92.38 134 PRO B CA 1
ATOM 2469 C C . PRO B 1 134 ? 12.258 3.074 8.938 1 92.38 134 PRO B C 1
ATOM 2471 O O . PRO B 1 134 ? 11.203 3.307 8.344 1 92.38 134 PRO B O 1
ATOM 2474 N N . ASN B 1 135 ? 13.422 3.6 8.609 1 92.62 135 ASN B N 1
ATOM 2475 C CA . ASN B 1 135 ? 13.523 4.273 7.32 1 92.62 135 ASN B CA 1
ATOM 2476 C C . ASN B 1 135 ? 13.594 3.275 6.168 1 92.62 135 ASN B C 1
ATOM 2478 O O . ASN B 1 135 ? 13.547 2.064 6.387 1 92.62 135 ASN B O 1
ATOM 2482 N N . ILE B 1 136 ? 13.703 3.762 4.992 1 92.69 136 ILE B N 1
ATOM 2483 C CA . ILE B 1 136 ? 13.57 2.904 3.818 1 92.69 136 ILE B CA 1
ATOM 2484 C C . ILE B 1 136 ? 14.758 1.949 3.744 1 92.69 136 ILE B C 1
ATOM 2486 O O . ILE B 1 136 ? 14.602 0.773 3.406 1 92.69 136 ILE B O 1
ATOM 2490 N N . ASP B 1 137 ? 15.953 2.412 4.062 1 93.88 137 ASP B N 1
ATOM 2491 C CA . ASP B 1 137 ? 17.141 1.568 4.004 1 93.88 137 ASP B CA 1
ATOM 2492 C C . ASP B 1 137 ? 17.047 0.425 5.012 1 93.88 137 ASP B C 1
ATOM 2494 O O . ASP B 1 137 ? 17.391 -0.717 4.695 1 93.88 137 ASP B O 1
ATOM 2498 N N . GLU B 1 138 ? 16.594 0.753 6.184 1 93.25 138 GLU B N 1
ATOM 2499 C CA . GLU B 1 138 ? 16.406 -0.258 7.223 1 93.25 138 GLU B CA 1
ATOM 2500 C C . GLU B 1 138 ? 15.352 -1.28 6.812 1 93.25 138 GLU B C 1
ATOM 2502 O O . GLU B 1 138 ? 15.539 -2.482 7.012 1 93.25 138 GLU B O 1
ATOM 2507 N N . ALA B 1 139 ? 14.25 -0.818 6.242 1 93.5 139 ALA B N 1
ATOM 2508 C CA . ALA B 1 139 ? 13.18 -1.709 5.805 1 93.5 139 ALA B CA 1
ATOM 2509 C C . ALA B 1 139 ? 13.672 -2.662 4.719 1 93.5 139 ALA B C 1
ATOM 2511 O O . ALA B 1 139 ? 13.375 -3.859 4.754 1 93.5 139 ALA B O 1
ATOM 2512 N N . VAL B 1 140 ? 14.406 -2.141 3.746 1 94.5 140 VAL B N 1
ATOM 2513 C CA . VAL B 1 140 ? 14.93 -2.949 2.65 1 94.5 140 VAL B CA 1
ATOM 2514 C C . VAL B 1 140 ? 15.938 -3.965 3.191 1 94.5 140 VAL B C 1
ATOM 2516 O O . VAL B 1 140 ? 15.961 -5.113 2.75 1 94.5 140 VAL B O 1
ATOM 2519 N N . ALA B 1 141 ? 16.781 -3.562 4.117 1 94.69 141 ALA B N 1
ATOM 2520 C CA . ALA B 1 141 ? 17.75 -4.473 4.715 1 94.69 141 ALA B CA 1
ATOM 2521 C C . ALA B 1 141 ? 17.047 -5.648 5.395 1 94.69 141 ALA B C 1
ATOM 2523 O O . ALA B 1 141 ? 17.453 -6.801 5.215 1 94.69 141 ALA B O 1
ATOM 2524 N N . VAL B 1 142 ? 16.016 -5.348 6.203 1 92.81 142 VAL B N 1
ATOM 2525 C CA . VAL B 1 142 ? 15.25 -6.391 6.887 1 92.81 142 VAL B CA 1
ATOM 2526 C C . VAL B 1 142 ? 14.609 -7.316 5.859 1 92.81 142 VAL B C 1
ATOM 2528 O O . VAL B 1 142 ? 14.609 -8.539 6.027 1 92.81 142 VAL B O 1
ATOM 2531 N N . PHE B 1 143 ? 14.117 -6.766 4.828 1 93.94 143 PHE B N 1
ATOM 2532 C CA . PHE B 1 143 ? 13.477 -7.516 3.75 1 93.94 143 PHE B CA 1
ATOM 2533 C C . PHE B 1 143 ? 14.469 -8.461 3.09 1 93.94 143 PHE B C 1
ATOM 2535 O O . PHE B 1 143 ? 14.148 -9.617 2.814 1 93.94 143 PHE B O 1
ATOM 2542 N N . ARG B 1 144 ? 15.633 -8.008 2.809 1 94.44 144 ARG B N 1
ATOM 2543 C CA . ARG B 1 144 ? 16.672 -8.812 2.166 1 94.44 144 ARG B CA 1
ATOM 2544 C C . ARG B 1 144 ? 17.078 -9.984 3.053 1 94.44 144 ARG B C 1
ATOM 2546 O O . ARG B 1 144 ? 17.406 -11.062 2.555 1 94.44 144 ARG B O 1
ATOM 2553 N N . GLU B 1 145 ? 17.047 -9.781 4.312 1 93.88 145 GLU B N 1
ATOM 2554 C CA . GLU B 1 145 ? 17.312 -10.875 5.246 1 93.88 145 GLU B CA 1
ATOM 2555 C C . GLU B 1 145 ? 16.156 -11.859 5.285 1 93.88 145 GLU B C 1
ATOM 2557 O O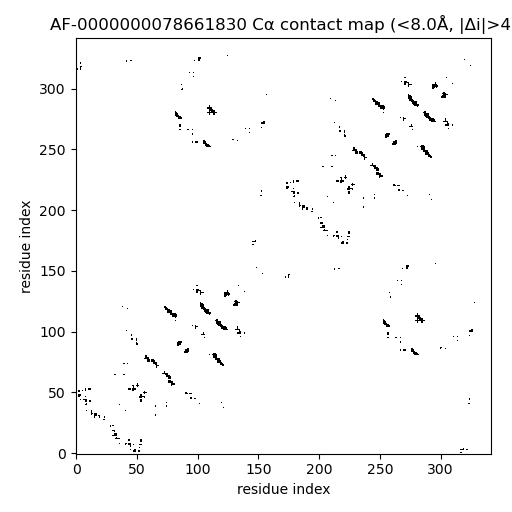 . GLU B 1 145 ? 16.359 -13.062 5.488 1 93.88 145 GLU B O 1
ATOM 2562 N N . TYR B 1 146 ? 15.047 -11.328 5.141 1 93.19 146 TYR B N 1
ATOM 2563 C CA . TYR B 1 146 ? 13.812 -12.102 5.238 1 93.19 146 TYR B CA 1
ATOM 2564 C C . TYR B 1 146 ? 13.664 -13.039 4.043 1 93.19 146 TYR B C 1
ATOM 2566 O O . TYR B 1 146 ? 13.281 -14.203 4.203 1 93.19 146 TYR B O 1
ATOM 2574 N N . LEU B 1 147 ? 13.953 -12.531 2.807 1 94.75 147 LEU B N 1
ATOM 2575 C CA . LEU B 1 147 ? 13.711 -13.273 1.576 1 94.75 147 LEU B CA 1
ATOM 2576 C C . LEU B 1 147 ? 14.969 -14.016 1.131 1 94.75 147 LEU B C 1
ATOM 2578 O O . LEU B 1 147 ? 15.938 -13.391 0.7 1 94.75 147 LEU B O 1
ATOM 2582 N N . PRO B 1 148 ? 14.922 -15.281 1.158 1 93.44 148 PRO B N 1
ATOM 2583 C CA . PRO B 1 148 ? 16.094 -16.047 0.719 1 93.44 148 PRO B CA 1
ATOM 2584 C C . PRO B 1 148 ? 16.5 -15.727 -0.719 1 93.44 148 PRO B C 1
ATOM 2586 O O . PRO B 1 148 ? 15.633 -15.477 -1.567 1 93.44 148 PRO B O 1
ATOM 2589 N N . ASP B 1 149 ? 17.734 -15.844 -1.02 1 91 149 ASP B N 1
ATOM 2590 C CA . ASP B 1 149 ? 18.297 -15.477 -2.316 1 91 149 ASP B CA 1
ATOM 2591 C C . ASP B 1 149 ? 17.75 -16.375 -3.426 1 91 149 ASP B C 1
ATOM 2593 O O . ASP B 1 149 ? 17.641 -15.945 -4.578 1 91 149 ASP B O 1
ATOM 2597 N N . ASP B 1 150 ? 17.422 -17.562 -3.039 1 92.25 150 ASP B N 1
ATOM 2598 C CA . ASP B 1 150 ? 16.984 -18.531 -4.055 1 92.25 150 ASP B CA 1
ATOM 2599 C C . ASP B 1 150 ? 15.461 -18.609 -4.109 1 92.25 150 ASP B C 1
ATOM 2601 O O . ASP B 1 150 ? 14.906 -19.516 -4.734 1 92.25 150 ASP B O 1
ATOM 2605 N N . HIS B 1 151 ? 14.852 -17.703 -3.469 1 95.25 151 HIS B N 1
ATOM 2606 C CA . HIS B 1 151 ? 13.391 -17.734 -3.461 1 95.25 151 HIS B CA 1
ATOM 2607 C C . HIS B 1 151 ? 12.828 -17.516 -4.859 1 95.25 151 HIS B C 1
ATOM 2609 O O . HIS B 1 151 ? 13.32 -16.672 -5.605 1 95.25 151 HIS B O 1
ATOM 2615 N N . ARG B 1 152 ? 11.766 -18.125 -5.156 1 93.56 152 ARG B N 1
ATOM 2616 C CA . ARG B 1 152 ? 11.203 -18.125 -6.504 1 93.56 152 ARG B CA 1
ATOM 2617 C C . ARG B 1 152 ? 10.727 -16.734 -6.898 1 93.56 152 ARG B C 1
ATOM 2619 O O . ARG B 1 152 ? 10.68 -16.391 -8.086 1 93.56 152 ARG B O 1
ATOM 2626 N N . ILE B 1 153 ? 10.336 -15.859 -5.969 1 93.44 153 ILE B N 1
ATOM 2627 C CA . ILE B 1 153 ? 9.75 -14.562 -6.266 1 93.44 153 ILE B CA 1
ATOM 2628 C C . ILE B 1 153 ? 10.797 -13.656 -6.914 1 93.44 153 ILE B C 1
ATOM 2630 O O . ILE B 1 153 ? 10.453 -12.688 -7.598 1 93.44 153 ILE B O 1
ATOM 2634 N N . ARG B 1 154 ? 12.008 -13.945 -6.629 1 92.81 154 ARG B N 1
ATOM 2635 C CA . ARG B 1 154 ? 13.047 -13.07 -7.164 1 92.81 154 ARG B CA 1
ATOM 2636 C C . ARG B 1 154 ? 13.086 -13.133 -8.688 1 92.81 154 ARG B C 1
ATOM 2638 O O . ARG B 1 154 ? 13.125 -14.211 -9.273 1 92.81 154 ARG B O 1
ATOM 2645 N N . TYR B 1 155 ? 13.055 -12.016 -9.219 1 89.94 155 TYR B N 1
ATOM 2646 C CA . TYR B 1 155 ? 13.07 -11.922 -10.68 1 89.94 155 TYR B CA 1
ATOM 2647 C C . TYR B 1 155 ? 14.414 -12.375 -11.234 1 89.94 155 TYR B C 1
ATOM 2649 O O . TYR B 1 155 ? 15.469 -11.938 -10.766 1 89.94 155 TYR B O 1
ATOM 2657 N N . ARG B 1 156 ? 14.328 -13.242 -12.133 1 85.12 156 ARG B N 1
ATOM 2658 C CA . ARG B 1 156 ? 15.516 -13.719 -12.836 1 85.12 156 ARG B CA 1
ATOM 2659 C C . ARG B 1 156 ? 15.461 -13.359 -14.312 1 85.12 156 ARG B C 1
ATOM 2661 O O . ARG B 1 156 ? 14.406 -13.477 -14.953 1 85.12 156 ARG B O 1
ATOM 2668 N N . LEU B 1 157 ? 16.531 -12.734 -14.789 1 80.69 157 LEU B N 1
ATOM 2669 C CA . LEU B 1 157 ? 16.609 -12.391 -16.203 1 80.69 157 LEU B CA 1
ATOM 2670 C C . LEU B 1 157 ? 16.469 -13.633 -17.078 1 80.69 157 LEU B C 1
ATOM 2672 O O . LEU B 1 157 ? 17.016 -14.695 -16.75 1 80.69 157 LEU B O 1
ATOM 2676 N N . PRO B 1 158 ? 15.562 -13.484 -18.016 1 71 158 PRO B N 1
ATOM 2677 C CA . PRO B 1 158 ? 15.445 -14.633 -18.922 1 71 158 PRO B CA 1
ATOM 2678 C C . PRO B 1 158 ? 16.797 -15.062 -19.5 1 71 158 PRO B C 1
ATOM 2680 O O . PRO B 1 158 ? 17.656 -14.227 -19.766 1 71 158 PRO B O 1
ATOM 2683 N N . GLU B 1 159 ? 17.188 -16.297 -19.219 1 63.75 159 GLU B N 1
ATOM 2684 C CA . GLU B 1 159 ? 18.391 -16.828 -19.828 1 63.75 159 GLU B CA 1
ATOM 2685 C C . GLU B 1 159 ? 18.422 -16.562 -21.328 1 63.75 159 GLU B C 1
ATOM 2687 O O . GLU B 1 159 ? 17.422 -16.75 -22.016 1 63.75 159 GLU B O 1
ATOM 2692 N N . VAL B 1 160 ? 19.25 -15.586 -21.75 1 55.81 160 VAL B N 1
ATOM 2693 C CA . VAL B 1 160 ? 19.469 -15.43 -23.188 1 55.81 160 VAL B CA 1
ATOM 2694 C C . VAL B 1 160 ? 19.719 -16.797 -23.828 1 55.81 160 VAL B C 1
ATOM 2696 O O . VAL B 1 160 ? 20.672 -17.484 -23.469 1 55.81 160 VAL B O 1
ATOM 2699 N N . GLN B 1 161 ? 18.609 -17.422 -24.094 1 49.91 161 GLN B N 1
ATOM 2700 C CA . GLN B 1 161 ? 18.938 -18.609 -24.875 1 49.91 161 GLN B CA 1
ATOM 2701 C C . GLN B 1 161 ? 19.891 -18.266 -26.016 1 49.91 161 GLN B C 1
ATOM 2703 O O . GLN B 1 161 ? 19.625 -17.344 -26.797 1 49.91 161 GLN B O 1
ATOM 2708 N N . SER B 1 162 ? 21.125 -18.375 -25.75 1 47.09 162 SER B N 1
ATOM 2709 C CA . SER B 1 162 ? 22.109 -18.312 -26.828 1 47.09 162 SER B CA 1
ATOM 2710 C C . SER B 1 162 ? 21.609 -19.047 -28.062 1 47.09 162 SER B C 1
ATOM 2712 O O . SER B 1 162 ? 21.188 -20.203 -27.984 1 47.09 162 SER B O 1
ATOM 2714 N N . GLU B 1 163 ? 21.062 -18.281 -28.922 1 49 163 GLU B N 1
ATOM 2715 C CA . GLU B 1 163 ? 20.812 -18.906 -30.219 1 49 163 GLU B CA 1
ATOM 2716 C C . GLU B 1 163 ? 21.953 -19.828 -30.609 1 49 163 GLU B C 1
ATOM 2718 O O . GLU B 1 163 ? 23.125 -19.469 -30.5 1 49 163 GLU B O 1
ATOM 2723 N N . PRO B 1 164 ? 21.703 -21.094 -30.703 1 43.59 164 PRO B N 1
ATOM 2724 C CA . PRO B 1 164 ? 22.828 -21.875 -31.234 1 43.59 164 PRO B CA 1
ATOM 2725 C C . PRO B 1 164 ? 23.438 -21.234 -32.5 1 43.59 164 PRO B C 1
ATOM 2727 O O . PRO B 1 164 ? 22.719 -20.719 -33.344 1 43.59 164 PRO B O 1
ATOM 2730 N N . ALA B 1 165 ? 24.609 -20.797 -32.469 1 48.78 165 ALA B N 1
ATOM 2731 C CA . ALA B 1 165 ? 25.328 -20.328 -33.625 1 48.78 165 ALA B CA 1
ATOM 2732 C C . ALA B 1 165 ? 25.062 -21.234 -34.844 1 48.78 165 ALA B C 1
ATOM 2734 O O . ALA B 1 165 ? 25.219 -22.453 -34.75 1 48.78 165 ALA B O 1
ATOM 2735 N N . LEU B 1 166 ? 24.125 -20.828 -35.656 1 44.66 166 LEU B N 1
ATOM 2736 C CA . LEU B 1 166 ? 23.906 -21.547 -36.906 1 44.66 166 LEU B CA 1
ATOM 2737 C C . LEU B 1 166 ? 25.234 -22.031 -37.5 1 44.66 166 LEU B C 1
ATOM 2739 O O . LEU B 1 166 ? 26.125 -21.219 -37.781 1 44.66 166 LEU B O 1
ATOM 2743 N N . ALA B 1 167 ? 25.625 -23.094 -37.312 1 41.94 167 ALA B N 1
ATOM 2744 C CA . ALA B 1 167 ? 26.734 -23.656 -38.094 1 41.94 167 ALA B CA 1
ATOM 2745 C C . ALA B 1 167 ? 26.516 -23.469 -39.594 1 41.94 167 ALA B C 1
ATOM 2747 O O . ALA B 1 167 ? 25.562 -24 -40.156 1 41.94 167 ALA B O 1
ATOM 2748 N N . VAL B 1 168 ? 26.797 -22.297 -40.094 1 45.31 168 VAL B N 1
ATOM 2749 C CA . VAL B 1 168 ? 26.922 -22.109 -41.531 1 45.31 168 VAL B CA 1
ATOM 2750 C C . VAL B 1 168 ? 27.625 -23.328 -42.156 1 45.31 168 VAL B C 1
ATOM 2752 O O . VAL B 1 168 ? 28.781 -23.609 -41.844 1 45.31 168 VAL B O 1
ATOM 2755 N N . ALA B 1 169 ? 26.906 -24.297 -42.438 1 39 169 ALA B N 1
ATOM 2756 C CA . ALA B 1 169 ? 27.406 -25.391 -43.281 1 39 169 ALA B CA 1
ATOM 2757 C C . ALA B 1 169 ? 28.156 -24.844 -44.5 1 39 169 ALA B C 1
ATOM 2759 O O . ALA B 1 169 ? 27.562 -24.125 -45.312 1 39 169 ALA B O 1
ATOM 2760 N N . GLU B 1 170 ? 29.328 -24.391 -44.281 1 40.84 170 GLU B N 1
ATOM 2761 C CA . GLU B 1 170 ? 30.172 -24.281 -45.469 1 40.84 170 GLU B CA 1
ATOM 2762 C C . GLU B 1 170 ? 30.016 -25.484 -46.375 1 40.84 170 GLU B C 1
ATOM 2764 O O . GLU B 1 170 ? 30.453 -26.594 -46.031 1 40.84 170 GLU B O 1
ATOM 2769 N N . GLY B 1 171 ? 28.672 -25.906 -46.625 1 29.62 171 GLY B N 1
ATOM 2770 C CA . GLY B 1 171 ? 28.688 -26.594 -47.906 1 29.62 171 GLY B CA 1
ATOM 2771 C C . GLY B 1 171 ? 28.844 -25.656 -49.094 1 29.62 171 GLY B C 1
ATOM 2772 O O . GLY B 1 171 ? 28.609 -24.453 -48.969 1 29.62 171 GLY B O 1
#

Nearest PDB structures (foldseek):
  7ssj-assembly2_C  TM=4.215E-01  e=2.623E-01  Bacillus subtilis subsp. subtilis str. 168
  5ium-assembly1_A  TM=4.019E-01  e=8.149E-01  Bacillus subtilis subsp. subtilis str. 168
  5idm-assembly2_B  TM=3.890E-01  e=1.735E+00  Caulobacter vibrioides
  2anr-assembly1_A  TM=5.630E-01  e=5.389E+00  Mus musculus
  5oa3-assembly1_0  TM=3.456E-01  e=2.096E+00  Homo sapiens

Sequence (342 aa):
MSYARIDHAAWVEDNNRGYNQMYAKRRSWKPAPEKLTDFQAKVMDICGMVGGGIYNAPINWEKVSWGVGHNHSGIFVPWRDGRMSTFDFYPLTLLVLLCHEARIRCEIRAKSAGHFELSFFQRSHEGGMALRHPNIDEAVAVFREYLPDDHRIRYRLPEVQSEPALAVAEGMSYARIDHAAWVEDNNRGYNQMYAKRRSWKPAPEKLTDFQAKVMDICGMVGGGIYNAPINWEKVSWGVGHNHSGIFVPWRDGRMSTFDFYPLTLLVLLCHEARIRCEIRAKSAGHFELSFFQRSHEGGMALRHPNIDEAVAVFREYLPDDHRIRYRLPEVQSEPALAVAEG

pLDDT: mean 88.04, std 15.38, range [29.62, 98.5]

Organism: Novosphingobium aromaticivorans (strain ATCC 700278 / DSM 12444 / CCUG 56034 / CIP 105152 / NBRC 16084 / F199) (NCBI:txid279238)

Radius of gyration: 23.74 Å; Cα contacts (8 Å, |Δi|>4): 584; chains: 2; bounding box: 56×63×93 Å

Solvent-accessible surface area (backbone atoms only — not comparable to full-atom values): 18428 Å² total; per-residue (Å²): 139,64,53,67,74,54,65,29,36,63,51,47,22,52,49,27,46,50,50,36,63,74,42,63,81,42,88,86,58,75,75,57,63,56,68,68,53,74,68,54,29,36,51,37,36,49,47,8,44,48,37,70,26,52,91,59,27,54,57,47,73,91,64,47,40,76,32,82,63,96,84,35,78,35,36,37,39,38,26,66,55,17,65,37,24,52,49,78,92,20,35,40,41,48,46,50,46,50,26,19,40,37,14,32,38,41,31,47,29,18,64,29,62,40,18,27,29,41,34,37,32,79,38,32,90,56,71,56,75,90,34,29,30,56,37,50,70,56,49,50,53,52,46,56,70,58,46,57,90,81,41,80,45,51,62,69,78,77,74,74,71,70,68,74,76,74,75,75,69,85,115,138,65,52,68,73,54,68,30,37,62,52,46,22,52,49,26,47,51,49,36,63,73,40,63,82,42,87,86,59,75,74,57,64,55,68,66,52,73,68,52,30,36,51,37,37,49,48,7,45,48,37,69,25,52,91,59,26,53,58,48,70,92,65,46,41,77,30,83,63,96,84,34,82,34,36,39,39,38,26,67,53,17,64,38,23,52,46,79,91,22,34,39,42,45,46,49,48,50,26,18,41,36,14,31,37,39,32,46,30,17,64,29,60,40,18,27,30,42,34,37,33,80,37,33,89,56,71,58,74,91,36,29,29,59,36,52,69,56,49,52,51,53,47,57,69,57,46,56,90,81,41,81,46,52,62,68,78,76,73,74,72,69,68,74,76,75,75,75,68,84,113